Protein AF-N1VUJ0-F1 (afdb_monomer)

Nearest PDB structures (foldseek):
  3but-assembly1_A-2  TM=5.339E-01  e=5.589E-04  Archaeoglobus fulgidus DSM 4304
  1xo8-assembly1_A  TM=4.605E-01  e=2.208E-02  Arabidopsis thaliana
  1yyc-assembly1_A  TM=5.129E-01  e=4.998E-01  Arabidopsis thaliana

Structure (mmCIF, N/CA/C/O backbone):
data_AF-N1VUJ0-F1
#
_entry.id   AF-N1VUJ0-F1
#
loop_
_atom_site.group_PDB
_atom_site.id
_atom_site.type_symbol
_atom_site.label_atom_id
_atom_site.label_alt_id
_atom_site.label_comp_id
_atom_site.label_asym_id
_atom_site.label_entity_id
_atom_site.label_seq_id
_atom_site.pdbx_PDB_ins_code
_atom_site.Cartn_x
_atom_site.Cartn_y
_atom_site.Cartn_z
_atom_site.occupancy
_atom_site.B_iso_or_equiv
_atom_site.auth_seq_id
_atom_site.auth_comp_id
_atom_site.auth_asym_id
_atom_site.auth_atom_id
_atom_site.pdbx_PDB_model_num
ATOM 1 N N . MET A 1 1 ? 3.951 -5.511 7.546 1.00 39.75 1 MET A N 1
ATOM 2 C CA . MET A 1 1 ? 3.010 -4.578 6.886 1.00 39.75 1 MET A CA 1
ATOM 3 C C . MET A 1 1 ? 2.373 -3.697 7.964 1.00 39.75 1 MET A C 1
ATOM 5 O O . MET A 1 1 ? 1.718 -4.242 8.838 1.00 39.75 1 MET A O 1
ATOM 9 N N . LYS A 1 2 ? 2.631 -2.380 7.993 1.00 33.59 2 LYS A N 1
ATOM 10 C CA . LYS A 1 2 ? 1.975 -1.443 8.933 1.00 33.59 2 LYS A CA 1
ATOM 11 C C . LYS A 1 2 ? 0.869 -0.708 8.173 1.00 33.59 2 LYS A C 1
ATOM 13 O O . LYS A 1 2 ? 1.165 -0.108 7.145 1.00 33.59 2 LYS A O 1
ATOM 18 N N . GLN A 1 3 ? -0.376 -0.782 8.637 1.00 46.41 3 GLN A N 1
ATOM 19 C CA . GLN A 1 3 ? -1.539 -0.190 7.966 1.00 46.41 3 GLN A CA 1
ATOM 20 C C . GLN A 1 3 ? -2.208 0.837 8.889 1.00 46.41 3 GLN A C 1
ATOM 22 O O . GLN A 1 3 ? -2.410 0.566 10.069 1.00 46.41 3 GLN A O 1
ATOM 27 N N . TYR A 1 4 ? -2.546 2.010 8.349 1.00 37.66 4 TYR A N 1
ATOM 28 C CA . TYR A 1 4 ? -3.276 3.070 9.048 1.00 37.66 4 TYR A CA 1
ATOM 29 C C . TYR A 1 4 ? -4.522 3.433 8.230 1.00 37.66 4 TYR A C 1
ATOM 31 O O . TYR A 1 4 ? -4.398 3.876 7.088 1.00 37.66 4 TYR A O 1
ATOM 39 N N . LEU A 1 5 ? -5.714 3.267 8.807 1.00 45.00 5 LEU A N 1
ATOM 40 C CA . LEU A 1 5 ? -6.984 3.724 8.235 1.00 45.00 5 LEU A CA 1
ATOM 41 C C . LEU A 1 5 ? -7.197 5.187 8.644 1.00 45.00 5 LEU A C 1
ATOM 43 O O . LEU A 1 5 ? -7.803 5.491 9.663 1.00 45.00 5 LEU A O 1
ATOM 47 N N . ILE A 1 6 ? -6.643 6.116 7.865 1.00 46.97 6 ILE A N 1
ATOM 48 C CA . ILE A 1 6 ? -6.865 7.555 8.051 1.00 46.97 6 ILE A CA 1
ATOM 49 C C . ILE A 1 6 ? -7.643 8.041 6.824 1.00 46.97 6 ILE A C 1
ATOM 51 O O . ILE A 1 6 ? -7.097 8.092 5.724 1.00 46.97 6 ILE A O 1
ATOM 55 N N . LYS A 1 7 ? -8.920 8.410 7.008 1.00 63.16 7 LYS A N 1
ATOM 56 C CA . LYS A 1 7 ? -9.812 8.993 5.977 1.00 63.16 7 LYS A CA 1
ATOM 57 C C . LYS A 1 7 ? -10.123 8.090 4.768 1.00 63.16 7 LYS A C 1
ATOM 59 O O . LYS A 1 7 ? -9.762 8.447 3.647 1.00 63.16 7 LYS A O 1
ATOM 64 N N . ASN A 1 8 ? -10.832 6.974 4.975 1.00 80.56 8 ASN A N 1
ATOM 65 C CA . ASN A 1 8 ? -11.380 6.096 3.915 1.00 80.56 8 ASN A CA 1
ATOM 66 C C . ASN A 1 8 ? -10.367 5.757 2.811 1.00 80.56 8 ASN A C 1
ATOM 68 O O . ASN A 1 8 ? -10.700 5.657 1.632 1.00 80.56 8 ASN A O 1
ATOM 72 N N . ARG A 1 9 ? -9.099 5.653 3.202 1.00 84.94 9 ARG A N 1
ATOM 73 C CA . ARG A 1 9 ? -7.982 5.372 2.318 1.00 84.94 9 ARG A CA 1
ATOM 74 C C . ARG A 1 9 ? -7.243 4.169 2.858 1.00 84.94 9 ARG A C 1
ATOM 76 O O . ARG A 1 9 ? -6.861 4.161 4.027 1.00 84.94 9 ARG A O 1
ATOM 83 N N . ILE A 1 10 ? -7.015 3.193 1.994 1.00 84.81 10 ILE A N 1
ATOM 84 C CA . ILE A 1 10 ? -6.100 2.092 2.249 1.00 84.81 10 ILE A CA 1
ATOM 85 C C . ILE A 1 10 ? -4.808 2.393 1.504 1.00 84.81 10 ILE A C 1
ATOM 87 O O . ILE A 1 10 ? -4.808 2.744 0.326 1.00 84.81 10 ILE A O 1
ATOM 91 N N . SER A 1 11 ? -3.694 2.315 2.222 1.00 86.25 11 SER A N 1
ATOM 92 C CA . SER A 1 11 ? -2.366 2.480 1.641 1.00 86.25 11 SER A CA 1
ATOM 93 C C . SER A 1 11 ? -1.619 1.161 1.732 1.00 86.25 11 SER A C 1
ATOM 95 O O . SER A 1 11 ? -1.480 0.604 2.821 1.00 86.25 11 SER A O 1
ATOM 97 N N . PHE A 1 12 ? -1.116 0.691 0.599 1.00 86.00 12 PHE A N 1
ATOM 98 C CA . PHE A 1 12 ? -0.245 -0.469 0.514 1.00 86.00 12 PHE A CA 1
ATOM 99 C C . PHE A 1 12 ? 1.170 -0.001 0.200 1.00 86.00 12 PHE A C 1
ATOM 101 O O . PHE A 1 12 ? 1.384 0.778 -0.727 1.00 86.00 12 PHE A O 1
ATOM 108 N N . LEU A 1 13 ? 2.129 -0.474 0.990 1.00 88.38 13 LEU A N 1
ATOM 109 C CA . LEU A 1 13 ? 3.539 -0.432 0.630 1.00 88.38 13 LEU A CA 1
ATOM 110 C C . LEU A 1 13 ? 3.852 -1.767 -0.041 1.00 88.38 13 LEU A C 1
ATOM 112 O O . LEU A 1 13 ? 3.754 -2.807 0.610 1.00 88.38 13 LEU A O 1
ATOM 116 N N . LEU A 1 14 ? 4.149 -1.719 -1.333 1.00 87.38 14 LEU A N 1
ATOM 117 C CA . LEU A 1 14 ? 4.442 -2.880 -2.160 1.00 87.38 14 LEU A CA 1
ATOM 118 C C . LEU A 1 14 ? 5.932 -2.902 -2.460 1.00 87.38 14 LEU A C 1
ATOM 120 O O . LEU A 1 14 ? 6.520 -1.859 -2.750 1.00 87.38 14 LEU A O 1
ATOM 124 N N . THR A 1 15 ? 6.505 -4.095 -2.393 1.00 88.50 15 THR A N 1
ATOM 125 C CA . THR A 1 15 ? 7.902 -4.357 -2.722 1.00 88.50 15 THR A CA 1
ATOM 126 C C . THR A 1 15 ? 7.913 -5.329 -3.890 1.00 88.50 15 THR A C 1
ATOM 128 O O . THR A 1 15 ? 7.292 -6.390 -3.813 1.00 88.50 15 THR A O 1
ATOM 131 N N . LEU A 1 16 ? 8.539 -4.926 -4.992 1.00 88.12 16 LEU A N 1
ATOM 132 C CA . LEU A 1 16 ? 8.776 -5.773 -6.152 1.00 88.12 16 LEU A CA 1
ATOM 133 C C . LEU A 1 16 ? 10.242 -6.194 -6.128 1.00 88.12 16 LEU A C 1
ATOM 135 O O . LEU A 1 16 ? 11.124 -5.340 -6.231 1.00 88.12 16 LEU A O 1
ATOM 139 N N . ASP A 1 17 ? 10.451 -7.503 -6.022 1.00 89.56 17 ASP A N 1
ATOM 140 C CA . ASP A 1 17 ? 11.765 -8.134 -6.002 1.00 89.56 17 ASP A CA 1
ATOM 141 C C . ASP A 1 17 ? 11.962 -8.947 -7.280 1.00 89.56 17 ASP A C 1
ATOM 143 O O . ASP A 1 17 ? 11.208 -9.882 -7.568 1.00 89.56 17 ASP A O 1
ATOM 147 N N . ILE A 1 18 ? 12.977 -8.578 -8.057 1.00 87.44 18 ILE A N 1
ATOM 148 C CA . ILE A 1 18 ? 13.339 -9.246 -9.305 1.00 87.44 18 ILE A CA 1
ATOM 149 C C . ILE A 1 18 ? 14.628 -10.005 -9.071 1.00 87.44 18 ILE A C 1
ATOM 151 O O . ILE A 1 18 ? 15.716 -9.435 -9.089 1.00 87.44 18 ILE A O 1
ATOM 155 N N . ASN A 1 19 ? 14.471 -11.308 -8.854 1.00 87.12 19 ASN A N 1
ATOM 156 C CA . ASN A 1 19 ? 15.577 -12.210 -8.535 1.00 87.12 19 ASN A CA 1
ATOM 157 C C . ASN A 1 19 ? 16.140 -12.916 -9.774 1.00 87.12 19 ASN A C 1
ATOM 159 O O . ASN A 1 19 ? 17.188 -13.545 -9.702 1.00 87.12 19 ASN A O 1
ATOM 163 N N . ASN A 1 20 ? 15.425 -12.864 -10.899 1.00 86.56 20 ASN A N 1
ATOM 164 C CA . ASN A 1 20 ? 15.876 -13.444 -12.155 1.00 86.56 20 ASN A CA 1
ATOM 165 C C . ASN A 1 20 ? 15.895 -12.349 -13.214 1.00 86.56 20 ASN A C 1
ATOM 167 O O . ASN A 1 20 ? 14.840 -11.938 -13.702 1.00 86.56 20 ASN A O 1
ATOM 171 N N . ALA A 1 21 ? 17.096 -11.860 -13.510 1.00 87.25 21 ALA A N 1
ATOM 172 C CA . ALA A 1 21 ? 17.304 -10.844 -14.522 1.00 87.25 21 ALA A CA 1
ATOM 173 C C . ALA A 1 21 ? 16.782 -11.341 -15.878 1.00 87.25 21 ALA A C 1
ATOM 175 O O . ALA A 1 21 ? 17.148 -12.416 -16.356 1.00 87.25 21 ALA A O 1
ATOM 176 N N . ALA A 1 22 ? 15.927 -10.542 -16.504 1.00 87.38 22 ALA A N 1
ATOM 177 C CA . ALA A 1 22 ? 15.380 -10.811 -17.824 1.00 87.38 22 ALA A CA 1
ATOM 178 C C . ALA A 1 22 ? 15.524 -9.549 -18.674 1.00 87.38 22 ALA A C 1
ATOM 180 O O . ALA A 1 22 ? 15.380 -8.450 -18.145 1.00 87.38 22 ALA A O 1
ATOM 181 N N . PRO A 1 23 ? 15.780 -9.653 -19.987 1.00 90.62 23 PRO A N 1
ATOM 182 C CA . PRO A 1 23 ? 15.915 -8.488 -20.853 1.00 90.62 23 PRO A CA 1
ATOM 183 C C . PRO A 1 23 ? 14.530 -7.879 -21.132 1.00 90.62 23 PRO A C 1
ATOM 185 O O . PRO A 1 23 ? 13.997 -7.955 -22.236 1.00 90.62 23 PRO A O 1
ATOM 188 N N . LEU A 1 24 ? 13.911 -7.318 -20.098 1.00 91.44 24 LEU A N 1
ATOM 189 C CA . LEU A 1 24 ? 12.580 -6.736 -20.081 1.00 91.44 24 LEU A CA 1
ATOM 190 C C . LEU A 1 24 ? 12.680 -5.338 -19.477 1.00 91.44 24 LEU A C 1
ATOM 192 O O . LEU A 1 24 ? 13.366 -5.122 -18.481 1.00 91.44 24 LEU A O 1
ATOM 196 N N . VAL A 1 25 ? 11.964 -4.394 -20.067 1.00 91.62 25 VAL A N 1
ATOM 197 C CA . VAL A 1 25 ? 11.813 -3.040 -19.541 1.00 91.62 25 VAL A CA 1
ATOM 198 C C . VAL A 1 25 ? 10.341 -2.825 -19.242 1.00 91.62 25 VAL A C 1
ATOM 200 O O . VAL A 1 25 ? 9.501 -2.913 -20.136 1.00 91.62 25 VAL A O 1
ATOM 203 N N . CYS A 1 26 ? 10.021 -2.550 -17.985 1.00 93.00 26 CYS A N 1
ATOM 204 C CA . CYS A 1 26 ? 8.701 -2.098 -17.579 1.00 93.00 26 CYS A CA 1
ATOM 205 C C . CYS A 1 26 ? 8.587 -0.602 -17.850 1.00 93.00 26 CYS A C 1
ATOM 207 O O . CYS A 1 26 ? 9.468 0.141 -17.431 1.00 93.00 26 CYS A O 1
ATOM 209 N N . TYR A 1 27 ? 7.534 -0.165 -18.538 1.00 93.75 27 TYR A N 1
ATOM 210 C CA . TYR A 1 27 ? 7.281 1.258 -18.815 1.00 93.75 27 TYR A CA 1
ATOM 211 C C . TYR A 1 27 ? 6.089 1.821 -18.027 1.00 93.75 27 TYR A C 1
ATOM 213 O O . TYR A 1 27 ? 5.810 3.025 -18.042 1.00 93.75 27 TYR A O 1
ATOM 221 N N . GLY A 1 28 ? 5.391 0.962 -17.292 1.00 93.88 28 GLY A N 1
ATOM 222 C CA . GLY A 1 28 ? 4.345 1.367 -16.375 1.00 93.88 28 GLY A CA 1
ATOM 223 C C . GLY A 1 28 ? 3.668 0.177 -15.726 1.00 93.88 28 GLY A C 1
ATOM 224 O O . GLY A 1 28 ? 3.892 -0.979 -16.088 1.00 93.88 28 GLY A O 1
ATOM 225 N N . TYR A 1 29 ? 2.805 0.475 -14.768 1.00 94.69 29 TYR A N 1
ATOM 226 C CA . TYR A 1 29 ? 1.951 -0.525 -14.155 1.00 94.69 29 TYR A CA 1
ATOM 227 C C . TYR A 1 29 ? 0.580 0.053 -13.819 1.00 94.69 29 TYR A C 1
ATOM 229 O O . TYR A 1 29 ? 0.427 1.253 -13.571 1.00 94.69 29 TYR A O 1
ATOM 237 N N . GLU A 1 30 ? -0.406 -0.829 -13.771 1.00 96.06 30 GLU A N 1
ATOM 238 C CA . GLU A 1 30 ? -1.736 -0.568 -13.240 1.00 96.06 30 GLU A CA 1
ATOM 239 C C . GLU A 1 30 ? -1.972 -1.427 -12.010 1.00 96.06 30 GLU A C 1
ATOM 241 O O . GLU A 1 30 ? -1.611 -2.600 -11.972 1.00 96.06 30 GLU A O 1
ATOM 246 N N . ALA A 1 31 ? -2.549 -0.830 -10.975 1.00 96.19 31 ALA A N 1
ATOM 247 C CA . ALA A 1 31 ? -2.935 -1.548 -9.774 1.00 96.19 31 ALA A CA 1
ATOM 248 C C . ALA A 1 31 ? -4.432 -1.372 -9.534 1.00 96.19 31 ALA A C 1
ATOM 250 O O . ALA A 1 31 ? -4.925 -0.246 -9.528 1.00 96.19 31 ALA A O 1
ATOM 251 N N . TYR A 1 32 ? -5.119 -2.483 -9.291 1.00 96.62 32 TYR A N 1
ATOM 252 C CA . TYR A 1 32 ? -6.559 -2.573 -9.084 1.00 96.62 32 TYR A CA 1
ATOM 253 C C . TYR A 1 32 ? -6.816 -3.133 -7.692 1.00 96.62 32 TYR A C 1
ATOM 255 O O . TYR A 1 32 ? -6.301 -4.198 -7.335 1.00 96.62 32 TYR A O 1
ATOM 263 N N . LEU A 1 33 ? -7.609 -2.423 -6.899 1.00 97.00 33 LEU A N 1
ATOM 264 C CA . LEU A 1 33 ? -8.104 -2.923 -5.628 1.00 97.00 33 LEU A CA 1
ATOM 265 C C . LEU A 1 33 ? -9.504 -3.492 -5.836 1.00 97.00 33 LEU A C 1
ATOM 267 O O . LEU A 1 33 ? -10.437 -2.752 -6.138 1.00 97.00 33 LEU A O 1
ATOM 271 N N . ASN A 1 34 ? -9.654 -4.792 -5.609 1.00 96.81 34 ASN A N 1
ATOM 272 C CA . ASN A 1 34 ? -10.906 -5.507 -5.801 1.00 96.81 34 ASN A CA 1
ATOM 273 C C . ASN A 1 34 ? -11.473 -6.003 -4.466 1.00 96.81 34 ASN A C 1
ATOM 275 O O . ASN A 1 34 ? -10.731 -6.429 -3.576 1.00 96.81 34 ASN A O 1
ATOM 279 N N . TYR A 1 35 ? -12.799 -6.014 -4.362 1.00 95.31 35 TYR A N 1
ATOM 280 C CA . TYR A 1 35 ? -13.569 -6.620 -3.275 1.00 95.31 35 TYR A CA 1
ATOM 281 C C . TYR A 1 35 ? -14.679 -7.482 -3.880 1.00 95.31 35 TYR A C 1
ATOM 283 O O . TYR A 1 35 ? -15.422 -7.006 -4.732 1.00 95.31 35 TYR A O 1
ATOM 291 N N . HIS A 1 36 ? -14.753 -8.765 -3.505 1.00 91.44 36 HIS A N 1
ATOM 292 C CA . HIS A 1 36 ? -15.673 -9.749 -4.105 1.00 91.44 36 HIS A CA 1
ATOM 293 C C . HIS A 1 36 ? -15.750 -9.692 -5.644 1.00 91.44 36 HIS A C 1
ATOM 295 O O . HIS A 1 36 ? -16.832 -9.658 -6.216 1.00 91.44 36 HIS A O 1
ATOM 301 N N . GLN A 1 37 ? -14.594 -9.683 -6.318 1.00 90.62 37 GLN A N 1
ATOM 302 C CA . GLN A 1 37 ? -14.474 -9.607 -7.789 1.00 90.62 37 GLN A CA 1
ATOM 303 C C . GLN A 1 37 ? -14.900 -8.270 -8.423 1.00 90.62 37 GLN A C 1
ATOM 305 O O . GLN A 1 37 ? -14.702 -8.091 -9.621 1.00 90.62 37 GLN A O 1
ATOM 310 N N . GLN A 1 38 ? -15.414 -7.314 -7.648 1.00 94.19 38 GLN A N 1
ATOM 311 C CA . GLN A 1 38 ? -15.695 -5.965 -8.119 1.00 94.19 38 GLN A CA 1
ATOM 312 C C . GLN A 1 38 ? -14.470 -5.069 -7.929 1.00 94.19 38 GLN A C 1
ATOM 314 O O . GLN A 1 38 ? -13.906 -5.000 -6.834 1.00 94.19 38 GLN A O 1
ATOM 319 N N . GLU A 1 39 ? -14.082 -4.354 -8.983 1.00 96.06 39 GLU A N 1
ATOM 320 C CA . GLU A 1 39 ? -13.079 -3.295 -8.892 1.00 96.06 39 GLU A CA 1
ATOM 321 C C . GLU A 1 39 ? -13.630 -2.115 -8.086 1.00 96.06 39 GLU A C 1
ATOM 323 O O . GLU A 1 39 ? -14.670 -1.539 -8.414 1.00 96.06 39 GLU A O 1
ATOM 328 N N . ILE A 1 40 ? -12.933 -1.769 -7.006 1.00 95.12 40 ILE A N 1
ATOM 329 C CA . ILE A 1 40 ? -13.244 -0.604 -6.173 1.00 95.12 40 ILE A CA 1
ATOM 330 C C . ILE A 1 40 ? -12.608 0.639 -6.782 1.00 95.12 40 ILE A C 1
ATOM 332 O O . ILE A 1 40 ? -13.242 1.690 -6.877 1.00 95.12 40 ILE A O 1
ATOM 336 N N . GLU A 1 41 ? -11.330 0.522 -7.129 1.00 95.94 41 GLU A N 1
ATOM 337 C CA . GLU A 1 41 ? -10.525 1.605 -7.663 1.00 95.94 41 GLU A CA 1
ATOM 338 C C . GLU A 1 41 ? -9.278 1.037 -8.329 1.00 95.94 41 GLU A C 1
ATOM 340 O O . GLU A 1 41 ? -8.699 0.045 -7.873 1.00 95.94 41 GLU A O 1
ATOM 345 N N . SER A 1 42 ? -8.830 1.730 -9.362 1.00 95.38 42 SER A N 1
ATOM 346 C CA . SER A 1 42 ? -7.563 1.487 -10.022 1.00 95.38 42 SER A CA 1
ATOM 347 C C . SER A 1 42 ? -6.760 2.768 -10.140 1.00 95.38 42 SER A C 1
ATOM 349 O O . SER A 1 42 ? -7.287 3.884 -10.096 1.00 95.38 42 SER A O 1
ATOM 351 N N . PHE A 1 43 ? -5.451 2.616 -10.283 1.00 92.31 43 PHE A N 1
ATOM 352 C CA . PHE A 1 43 ? -4.616 3.710 -10.740 1.00 92.31 43 PHE A CA 1
ATOM 353 C C . PHE A 1 43 ? -3.518 3.199 -11.662 1.00 92.31 43 PHE A C 1
ATOM 355 O O . PHE A 1 43 ? -2.986 2.100 -11.498 1.00 92.31 43 PHE A O 1
ATOM 362 N N . HIS A 1 44 ? -3.166 4.061 -12.606 1.00 93.25 44 HIS A N 1
ATOM 363 C CA . HIS A 1 44 ? -2.091 3.859 -13.557 1.00 93.25 44 HIS A CA 1
ATOM 364 C C . HIS A 1 44 ? -0.881 4.694 -13.142 1.00 93.25 44 HIS A C 1
ATOM 366 O O . HIS A 1 44 ? -1.018 5.860 -12.754 1.00 93.25 44 HIS A O 1
ATOM 372 N N . LYS A 1 45 ? 0.319 4.123 -13.246 1.00 92.44 45 LYS A N 1
ATOM 373 C CA . LYS A 1 45 ? 1.565 4.858 -13.051 1.00 92.44 45 LYS A CA 1
ATOM 374 C C . LYS A 1 45 ? 2.564 4.514 -14.146 1.00 92.44 45 LYS A C 1
ATOM 376 O O . LYS A 1 45 ? 3.002 3.373 -14.263 1.00 92.44 45 LYS A O 1
ATOM 381 N N . LEU A 1 46 ? 2.985 5.544 -14.873 1.00 91.25 46 LEU A N 1
ATOM 382 C CA . LEU A 1 46 ? 4.138 5.465 -15.761 1.00 91.25 46 LEU A CA 1
ATOM 383 C C . LEU A 1 46 ? 5.409 5.360 -14.921 1.00 91.25 46 LEU A C 1
ATOM 385 O O . LEU A 1 46 ? 5.635 6.164 -14.009 1.00 91.25 46 LEU A O 1
ATOM 389 N N . ALA A 1 47 ? 6.223 4.355 -15.212 1.00 86.12 47 ALA A N 1
ATOM 390 C CA . ALA A 1 47 ? 7.482 4.128 -14.529 1.00 86.12 47 ALA A CA 1
ATOM 391 C C . ALA A 1 47 ? 8.393 3.276 -15.406 1.00 86.12 47 ALA A C 1
ATOM 393 O O . ALA A 1 47 ? 7.964 2.242 -15.898 1.00 86.12 47 ALA A O 1
ATOM 394 N N . ASN A 1 48 ? 9.645 3.701 -15.559 1.00 89.75 48 ASN A N 1
ATOM 395 C CA . ASN A 1 48 ? 10.632 2.954 -16.325 1.00 89.75 48 ASN A CA 1
ATOM 396 C C . ASN A 1 48 ? 11.494 2.131 -15.369 1.00 89.75 48 ASN A C 1
ATOM 398 O O . ASN A 1 48 ? 12.288 2.698 -14.615 1.00 89.75 48 ASN A O 1
ATOM 402 N N . PHE A 1 49 ? 11.334 0.812 -15.403 1.00 89.19 49 PHE A N 1
ATOM 403 C CA . PHE A 1 49 ? 12.169 -0.130 -14.666 1.00 89.19 49 PHE A CA 1
ATOM 404 C C . PHE A 1 49 ? 12.868 -1.057 -15.651 1.00 89.19 49 PHE A C 1
ATOM 406 O O . PHE A 1 49 ? 12.213 -1.695 -16.472 1.00 89.19 49 PHE A O 1
ATOM 413 N N . ASP A 1 50 ? 14.190 -1.139 -15.565 1.00 89.75 50 ASP A N 1
ATOM 414 C CA . ASP A 1 50 ? 14.965 -2.107 -16.333 1.00 89.75 50 ASP A CA 1
ATOM 415 C C . ASP A 1 50 ? 15.117 -3.379 -15.491 1.00 89.75 50 ASP A C 1
ATOM 417 O O . ASP A 1 50 ? 15.703 -3.350 -14.410 1.00 89.75 50 ASP A O 1
ATOM 421 N N . PHE A 1 51 ? 14.531 -4.482 -15.956 1.00 88.94 51 PHE A N 1
ATOM 422 C CA . PHE A 1 51 ? 14.559 -5.779 -15.277 1.00 88.94 51 PHE A CA 1
ATOM 423 C C . PHE A 1 51 ? 15.743 -6.646 -15.738 1.00 88.94 51 PHE A C 1
ATOM 425 O O . PHE A 1 51 ? 15.839 -7.812 -15.351 1.00 88.94 51 PHE A O 1
ATOM 432 N N . SER A 1 52 ? 16.658 -6.090 -16.548 1.00 86.75 52 SER A N 1
ATOM 433 C CA . SER A 1 52 ? 17.867 -6.780 -17.025 1.00 86.75 52 SER A CA 1
ATOM 434 C C . SER A 1 52 ? 18.938 -6.980 -15.954 1.00 86.75 52 SER A C 1
ATOM 436 O O . SER A 1 52 ? 19.912 -7.693 -16.188 1.00 86.75 52 SER A O 1
ATOM 438 N N . SER A 1 53 ? 18.742 -6.412 -14.767 1.00 86.38 53 SER A N 1
ATOM 439 C CA . SER A 1 53 ? 19.530 -6.673 -13.566 1.00 86.38 53 SER A CA 1
ATOM 440 C C . SER A 1 53 ? 18.616 -6.996 -12.388 1.00 86.38 53 SER A C 1
ATOM 442 O O . SER A 1 53 ? 17.431 -6.658 -12.406 1.00 86.38 53 SER A O 1
ATOM 444 N N . GLU A 1 54 ? 19.175 -7.601 -11.339 1.00 86.00 54 GLU A N 1
ATOM 445 C CA . GLU A 1 54 ? 18.477 -7.710 -10.057 1.00 86.00 54 GLU A CA 1
ATOM 446 C C . GLU A 1 54 ? 18.021 -6.326 -9.592 1.00 86.00 54 GLU A C 1
ATOM 448 O O . GLU A 1 54 ? 18.772 -5.346 -9.643 1.00 86.00 54 GLU A O 1
ATOM 453 N N . TYR A 1 55 ? 16.760 -6.239 -9.181 1.00 81.69 55 TYR A N 1
ATOM 454 C CA . TYR A 1 55 ? 16.136 -4.963 -8.875 1.00 81.69 55 TYR A CA 1
ATOM 455 C C . TYR A 1 55 ? 15.146 -5.119 -7.727 1.00 81.69 55 TYR A C 1
ATOM 457 O O . TYR A 1 55 ? 14.293 -6.007 -7.744 1.00 81.69 55 TYR A O 1
ATOM 465 N N . ASN A 1 56 ? 15.260 -4.238 -6.734 1.00 87.44 56 ASN A N 1
ATOM 466 C CA . ASN A 1 56 ? 14.314 -4.113 -5.632 1.00 87.44 56 ASN A CA 1
ATOM 467 C C . ASN A 1 56 ? 13.710 -2.717 -5.685 1.00 87.44 56 ASN A C 1
ATOM 469 O O . ASN A 1 56 ? 14.436 -1.718 -5.632 1.00 87.44 56 ASN A O 1
ATOM 473 N N . ILE A 1 57 ? 12.385 -2.641 -5.769 1.00 86.50 57 ILE A N 1
ATOM 474 C CA . ILE A 1 57 ? 11.693 -1.364 -5.694 1.00 86.50 57 ILE A CA 1
ATOM 475 C C . ILE A 1 57 ? 10.511 -1.399 -4.746 1.00 86.50 57 ILE A C 1
ATOM 477 O O . ILE A 1 57 ? 9.657 -2.282 -4.781 1.00 86.50 57 ILE A O 1
ATOM 481 N N . ASN A 1 58 ? 10.434 -0.342 -3.944 1.00 87.94 58 ASN A N 1
ATOM 482 C CA . ASN A 1 58 ? 9.306 -0.061 -3.081 1.00 87.94 58 ASN A CA 1
ATOM 483 C C . ASN A 1 58 ? 8.425 1.018 -3.707 1.00 87.94 58 ASN A C 1
ATOM 485 O O . ASN A 1 58 ? 8.899 2.102 -4.053 1.00 87.94 58 ASN A O 1
ATOM 489 N N . PHE A 1 59 ? 7.125 0.762 -3.795 1.00 87.06 59 PHE A N 1
ATOM 490 C CA . PHE A 1 59 ? 6.149 1.761 -4.209 1.00 87.06 59 PHE A CA 1
ATOM 491 C C . PHE A 1 59 ? 4.929 1.765 -3.296 1.00 87.06 59 PHE A C 1
ATOM 493 O O . PHE A 1 59 ? 4.505 0.750 -2.749 1.00 87.06 59 PHE A O 1
ATOM 500 N N . ILE A 1 60 ? 4.384 2.967 -3.099 1.00 87.75 60 ILE A N 1
ATOM 501 C CA . ILE A 1 60 ? 3.212 3.189 -2.259 1.00 87.75 60 ILE A CA 1
ATOM 502 C C . ILE A 1 60 ? 2.002 3.370 -3.164 1.00 87.75 60 ILE A C 1
ATOM 504 O O . ILE A 1 60 ? 1.932 4.325 -3.938 1.00 87.75 60 ILE A O 1
ATOM 508 N N . SER A 1 61 ? 1.036 2.481 -2.994 1.00 87.88 61 SER A N 1
ATOM 509 C CA . SER A 1 61 ? -0.258 2.493 -3.663 1.00 87.88 61 SER A CA 1
ATOM 510 C C . SER A 1 61 ? -1.310 2.994 -2.684 1.00 87.88 61 SER A C 1
A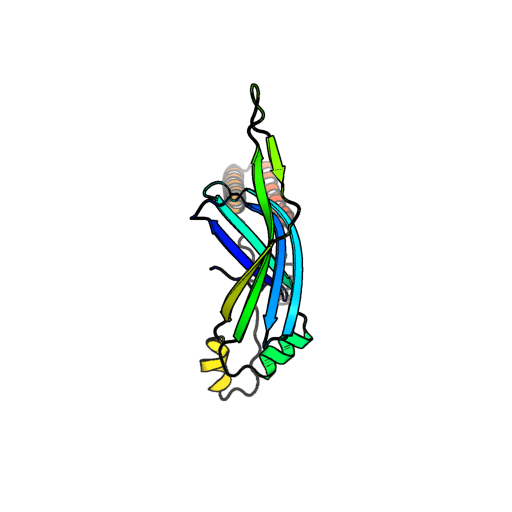TOM 512 O O . SER A 1 61 ? -1.439 2.452 -1.586 1.00 87.88 61 SER A O 1
ATOM 514 N N . LYS A 1 62 ? -2.044 4.049 -3.044 1.00 92.06 62 LYS A N 1
ATOM 515 C CA . LYS A 1 62 ? -3.086 4.633 -2.189 1.00 92.06 62 LYS A CA 1
ATOM 516 C C . LYS A 1 62 ? -4.427 4.514 -2.888 1.00 92.06 62 LYS A C 1
ATOM 518 O O . LYS A 1 62 ? -4.608 5.129 -3.930 1.00 92.06 62 LYS A O 1
ATOM 523 N N . PHE A 1 63 ? -5.345 3.797 -2.259 1.00 93.00 63 PHE A N 1
ATOM 524 C CA . PHE A 1 63 ? -6.704 3.608 -2.737 1.00 93.00 63 PHE A CA 1
ATOM 525 C C . PHE A 1 63 ? -7.678 4.315 -1.794 1.00 93.00 63 PHE A C 1
ATOM 527 O O . PHE A 1 63 ? -7.612 4.144 -0.576 1.00 93.00 63 PHE A O 1
ATOM 534 N N . LYS A 1 64 ? -8.554 5.152 -2.331 1.00 92.56 64 LYS A N 1
ATOM 535 C CA . LYS A 1 64 ? -9.725 5.725 -1.688 1.00 92.56 64 LYS A CA 1
ATOM 536 C C . LYS A 1 64 ? -10.939 4.805 -1.874 1.00 92.56 64 LYS A C 1
ATOM 538 O O . LYS A 1 64 ? -11.533 4.723 -2.943 1.00 92.56 64 LYS A O 1
ATOM 543 N N . ILE A 1 65 ? -11.411 4.232 -0.773 1.00 92.00 65 ILE A N 1
ATOM 544 C CA . ILE A 1 65 ? -12.641 3.438 -0.773 1.00 92.00 65 ILE A CA 1
ATOM 545 C C . ILE A 1 65 ? -13.846 4.369 -0.646 1.00 92.00 65 ILE A C 1
ATOM 547 O O . ILE A 1 65 ? -13.897 5.252 0.216 1.00 92.00 65 ILE A O 1
ATOM 551 N N . GLN A 1 66 ? -14.830 4.174 -1.519 1.00 90.50 66 GLN A N 1
ATOM 552 C CA . GLN A 1 66 ? -16.077 4.926 -1.483 1.00 90.50 66 GLN A CA 1
ATOM 553 C C . GLN A 1 66 ? -16.923 4.562 -0.246 1.00 90.50 66 GLN A C 1
ATOM 555 O O . GLN A 1 66 ? -16.926 3.428 0.232 1.00 90.50 66 GLN A O 1
ATOM 560 N N . ASN A 1 67 ? -17.679 5.532 0.282 1.00 85.62 67 ASN A N 1
ATOM 561 C CA . ASN A 1 67 ? -18.444 5.355 1.526 1.00 85.62 67 ASN A CA 1
ATOM 562 C C . ASN A 1 67 ? -19.564 4.310 1.416 1.00 85.62 67 ASN A C 1
ATOM 564 O O . ASN A 1 67 ? -19.906 3.684 2.411 1.00 85.62 67 ASN A O 1
ATOM 568 N N . ASN A 1 68 ? -20.167 4.155 0.238 1.00 89.62 68 ASN A N 1
ATOM 569 C CA . ASN A 1 68 ? -21.164 3.118 -0.044 1.00 89.62 68 ASN A CA 1
ATOM 570 C C . ASN A 1 68 ? -20.563 1.713 0.099 1.00 89.62 68 ASN A C 1
ATOM 572 O O . ASN A 1 68 ? -21.144 0.895 0.799 1.00 89.62 68 ASN A O 1
ATOM 576 N N . ILE A 1 69 ? -19.381 1.476 -0.474 1.00 89.69 69 ILE A N 1
ATOM 577 C CA . ILE A 1 69 ? -18.662 0.199 -0.386 1.00 89.69 69 ILE A CA 1
ATOM 578 C C . ILE A 1 69 ? -18.264 -0.078 1.065 1.00 89.69 69 ILE A C 1
ATOM 580 O O . ILE A 1 69 ? -18.489 -1.175 1.559 1.00 89.69 69 ILE A O 1
ATOM 584 N N . LEU A 1 70 ? -17.763 0.927 1.796 1.00 87.94 70 LEU A N 1
ATOM 585 C CA . LEU A 1 70 ? -17.482 0.779 3.231 1.00 87.94 70 LEU A CA 1
ATOM 586 C C . LEU A 1 70 ? -18.736 0.427 4.036 1.00 87.94 70 LEU A C 1
ATOM 588 O O . LEU A 1 70 ? -18.685 -0.452 4.886 1.00 87.94 70 LEU A O 1
ATOM 592 N N . LYS A 1 71 ? -19.868 1.088 3.770 1.00 84.06 71 LYS A N 1
ATOM 593 C CA . LYS A 1 71 ? -21.137 0.758 4.433 1.00 84.06 71 LYS A CA 1
ATOM 594 C C . LYS A 1 71 ? -21.584 -0.661 4.112 1.00 84.06 71 LYS A C 1
ATOM 596 O O . LYS A 1 71 ? -22.052 -1.349 5.010 1.00 84.06 71 LYS A O 1
ATOM 601 N N . GLU A 1 72 ? -21.441 -1.090 2.861 1.00 89.75 72 GLU A N 1
ATOM 602 C CA . GLU A 1 72 ? -21.774 -2.450 2.454 1.00 89.75 72 GLU A CA 1
ATOM 603 C C . GLU A 1 72 ? -20.907 -3.467 3.195 1.00 89.75 72 GLU A C 1
ATOM 605 O O . GLU A 1 72 ? -21.459 -4.363 3.833 1.00 89.75 72 GLU A O 1
ATOM 610 N N . ILE A 1 73 ? -19.584 -3.273 3.160 1.00 89.00 73 ILE A N 1
ATOM 611 C CA . ILE A 1 73 ? -18.599 -4.071 3.890 1.00 89.00 73 ILE A CA 1
ATOM 612 C C . ILE A 1 73 ? -19.024 -4.186 5.353 1.00 89.00 73 ILE A C 1
ATOM 614 O O . ILE A 1 73 ? -19.282 -5.289 5.812 1.00 89.00 73 ILE A O 1
ATOM 618 N N . GLU A 1 74 ? -19.179 -3.068 6.063 1.00 83.94 74 GLU A N 1
ATOM 619 C CA . GLU A 1 74 ? -19.476 -3.080 7.501 1.00 83.94 74 GLU A CA 1
ATOM 620 C C . GLU A 1 74 ? -20.859 -3.665 7.825 1.00 83.94 74 GLU A C 1
ATOM 622 O O . GLU A 1 74 ? -21.017 -4.329 8.843 1.00 83.94 74 GLU A O 1
ATOM 627 N N . SER A 1 75 ? -21.862 -3.482 6.959 1.00 84.19 75 SER A N 1
ATOM 628 C CA . SER A 1 75 ? -23.209 -4.031 7.183 1.00 84.19 75 SER A CA 1
ATOM 629 C C . SER A 1 75 ? -23.307 -5.547 6.998 1.00 84.19 75 SER A C 1
ATOM 631 O O . SER A 1 75 ? -24.179 -6.175 7.594 1.00 84.19 75 SER A O 1
ATOM 633 N N . LYS A 1 76 ? -22.435 -6.132 6.169 1.00 87.31 76 LYS A N 1
ATOM 634 C CA . LYS A 1 76 ? -22.414 -7.571 5.865 1.00 87.31 76 LYS A CA 1
ATOM 635 C C . LYS A 1 76 ? -21.275 -8.310 6.570 1.00 87.31 76 LYS A C 1
ATOM 637 O O . LYS A 1 76 ? -21.148 -9.518 6.395 1.00 87.31 76 LYS A O 1
ATOM 642 N N . ARG A 1 77 ? -20.431 -7.604 7.326 1.00 83.38 77 ARG A N 1
ATOM 643 C CA . ARG A 1 77 ? -19.200 -8.157 7.892 1.00 83.38 77 ARG A CA 1
ATOM 644 C C . ARG A 1 77 ? -19.488 -9.147 9.017 1.00 83.38 77 ARG A C 1
ATOM 646 O O . ARG A 1 77 ? -19.753 -8.750 10.149 1.00 83.38 77 ARG A O 1
ATOM 653 N N . ASP A 1 78 ? -19.333 -10.428 8.723 1.00 84.94 78 ASP A N 1
ATOM 654 C CA . ASP A 1 78 ? -19.359 -11.523 9.697 1.00 84.94 78 ASP A CA 1
ATOM 655 C C . ASP A 1 78 ? -17.967 -12.129 9.955 1.00 84.94 78 ASP A C 1
ATOM 657 O O . ASP A 1 78 ? -17.783 -12.844 10.937 1.00 84.94 78 ASP A O 1
ATOM 661 N N . LYS A 1 79 ? -16.994 -11.851 9.076 1.00 88.88 79 LYS A N 1
ATOM 662 C CA . LYS A 1 79 ? -15.639 -12.424 9.076 1.00 88.88 79 LYS A CA 1
ATOM 663 C C . LYS A 1 79 ? -14.580 -11.393 8.665 1.00 88.88 79 LYS A C 1
ATOM 665 O O . LYS A 1 79 ? -14.861 -10.206 8.454 1.00 88.88 79 LYS A O 1
ATOM 670 N N . ASP A 1 80 ? -13.340 -11.859 8.562 1.00 91.69 80 ASP A N 1
ATOM 671 C CA . ASP A 1 80 ? -12.236 -11.118 7.960 1.00 91.69 80 ASP A CA 1
ATOM 672 C C . ASP A 1 80 ? -12.586 -10.686 6.534 1.00 91.69 80 ASP A C 1
ATOM 674 O O . ASP A 1 80 ? -13.152 -11.450 5.752 1.00 91.69 80 ASP A O 1
ATOM 678 N N . ILE A 1 81 ? -12.235 -9.447 6.191 1.00 92.44 81 ILE A N 1
ATOM 679 C CA . ILE A 1 81 ? -12.485 -8.909 4.854 1.00 92.44 81 ILE A CA 1
ATOM 680 C C . ILE A 1 81 ? -11.313 -9.287 3.962 1.00 92.44 81 ILE A C 1
ATOM 682 O O . ILE A 1 81 ? -10.164 -9.011 4.304 1.00 92.44 81 ILE A O 1
ATOM 686 N N . GLU A 1 82 ? -11.595 -9.844 2.792 1.00 94.88 82 GLU A N 1
ATOM 687 C CA . GLU A 1 82 ? -10.575 -10.148 1.793 1.00 94.88 82 GLU A CA 1
ATOM 688 C C . GLU A 1 82 ? -10.618 -9.119 0.659 1.00 94.88 82 GLU A C 1
ATOM 690 O O . GLU A 1 82 ? -11.633 -8.955 -0.018 1.00 94.88 82 GLU A O 1
ATOM 695 N N . PHE A 1 83 ? -9.498 -8.433 0.439 1.00 95.31 83 PHE A N 1
ATOM 696 C CA . PHE A 1 83 ? -9.271 -7.624 -0.755 1.00 95.31 83 PHE A CA 1
ATOM 697 C C . PHE A 1 83 ? -8.294 -8.341 -1.676 1.00 95.31 83 PHE A C 1
ATOM 699 O O . PHE A 1 83 ? -7.315 -8.933 -1.218 1.00 95.31 83 PHE A O 1
ATOM 706 N N . ALA A 1 84 ? -8.522 -8.239 -2.980 1.00 96.62 84 ALA A N 1
ATOM 707 C CA . ALA A 1 84 ? -7.573 -8.685 -3.986 1.00 96.62 84 ALA A CA 1
ATOM 708 C C . ALA A 1 84 ? -6.922 -7.459 -4.624 1.00 96.62 84 ALA A C 1
ATOM 710 O O . ALA A 1 84 ? -7.591 -6.647 -5.257 1.00 96.62 84 ALA A O 1
ATOM 711 N N . LEU A 1 85 ? -5.615 -7.317 -4.447 1.00 96.25 85 LEU A N 1
ATOM 712 C CA . LEU A 1 85 ? -4.815 -6.315 -5.130 1.00 96.25 85 LEU A CA 1
ATOM 713 C C . LEU A 1 85 ? -4.214 -6.955 -6.380 1.00 96.25 85 LEU A C 1
ATOM 715 O O . LEU A 1 85 ? -3.272 -7.743 -6.285 1.00 96.25 85 LEU A O 1
ATOM 719 N N . LYS A 1 86 ? -4.760 -6.619 -7.545 1.00 96.50 86 LYS A N 1
ATOM 720 C CA . LYS A 1 86 ? -4.201 -7.025 -8.834 1.00 96.50 86 LYS A CA 1
ATOM 721 C C . LYS A 1 86 ? -3.219 -5.960 -9.305 1.00 96.50 86 LYS A C 1
ATOM 723 O O . LYS A 1 86 ? -3.523 -4.775 -9.216 1.00 96.50 86 LYS A O 1
ATOM 728 N N . VAL A 1 87 ? -2.055 -6.367 -9.792 1.00 95.62 87 VAL A N 1
ATOM 729 C CA . VAL A 1 87 ? -1.073 -5.465 -10.397 1.00 95.62 87 VAL A CA 1
ATOM 730 C C . VAL A 1 87 ? -0.688 -6.010 -11.760 1.00 95.62 87 VAL A C 1
ATOM 732 O O . VAL A 1 87 ? -0.243 -7.151 -11.868 1.00 95.62 87 VAL A O 1
ATOM 735 N N . ASP A 1 88 ? -0.855 -5.174 -12.773 1.00 95.81 88 ASP A N 1
ATOM 736 C CA . ASP A 1 88 ? -0.544 -5.457 -14.162 1.00 95.81 88 ASP A CA 1
ATOM 737 C C . ASP A 1 88 ? 0.655 -4.597 -14.575 1.00 95.81 88 ASP A C 1
ATOM 739 O O . ASP A 1 88 ? 0.603 -3.370 -14.523 1.00 95.81 88 ASP A O 1
ATOM 743 N N . PHE A 1 89 ? 1.757 -5.239 -14.950 1.00 94.31 89 PHE A N 1
ATOM 744 C CA . PHE A 1 89 ? 2.977 -4.585 -15.413 1.00 94.31 89 PHE A CA 1
ATOM 745 C C . PHE A 1 89 ? 3.039 -4.609 -16.934 1.00 94.31 89 PHE A C 1
ATOM 747 O O . PHE A 1 89 ? 2.912 -5.672 -17.548 1.00 94.31 89 PHE A O 1
ATOM 754 N N . PHE A 1 90 ? 3.290 -3.446 -17.529 1.00 94.75 90 PHE A N 1
ATOM 755 C CA . PHE A 1 90 ? 3.448 -3.301 -18.967 1.00 94.75 90 PHE A CA 1
ATOM 756 C C . PHE A 1 90 ? 4.927 -3.347 -19.334 1.00 94.75 90 PHE A C 1
ATOM 758 O O . PHE A 1 90 ? 5.703 -2.463 -18.960 1.00 94.75 90 PHE A O 1
ATOM 765 N N . LEU A 1 91 ? 5.318 -4.397 -20.049 1.00 94.00 91 LEU A N 1
ATOM 766 C CA . LEU A 1 91 ? 6.706 -4.733 -20.332 1.00 94.00 91 LEU A CA 1
ATOM 767 C C . LEU A 1 91 ? 6.998 -4.696 -21.829 1.00 94.00 91 LEU A C 1
ATOM 769 O O . LEU A 1 91 ? 6.137 -4.965 -22.664 1.00 94.00 91 LEU A O 1
ATOM 773 N N . ILE A 1 92 ? 8.248 -4.408 -22.158 1.00 93.56 92 ILE A N 1
ATOM 774 C CA . ILE A 1 92 ? 8.803 -4.443 -23.507 1.00 93.56 92 ILE A CA 1
ATOM 775 C C . ILE A 1 92 ? 10.069 -5.289 -23.463 1.00 93.56 92 ILE A C 1
ATOM 777 O O . ILE A 1 92 ? 10.906 -5.116 -22.577 1.00 93.56 92 ILE A O 1
ATOM 781 N N . GLN A 1 93 ? 10.226 -6.197 -24.423 1.00 91.75 93 GLN A N 1
ATOM 782 C CA . GLN A 1 93 ? 11.435 -7.007 -24.519 1.00 91.75 93 GLN A CA 1
ATOM 783 C C . GLN A 1 93 ? 12.595 -6.194 -25.102 1.00 91.75 93 GLN A C 1
ATOM 785 O O . GLN A 1 93 ? 12.473 -5.566 -26.157 1.00 91.75 93 GLN A O 1
ATOM 790 N N . LYS A 1 94 ? 13.732 -6.234 -24.411 1.00 90.00 94 LYS A N 1
ATOM 791 C CA . LYS A 1 94 ? 15.005 -5.648 -24.820 1.00 90.00 94 LYS A CA 1
ATOM 792 C C . LYS A 1 94 ? 15.795 -6.673 -25.629 1.00 90.00 94 LYS A C 1
ATOM 794 O O . LYS A 1 94 ? 15.924 -7.828 -25.234 1.00 90.00 94 LYS A O 1
ATOM 799 N N . GLU A 1 95 ? 16.339 -6.253 -26.759 1.00 86.56 95 GLU A N 1
ATOM 800 C CA . GLU A 1 95 ? 17.255 -7.045 -27.568 1.00 86.56 95 GLU A CA 1
ATOM 801 C C . GLU A 1 95 ? 18.544 -6.287 -27.819 1.00 86.56 95 GLU A C 1
ATOM 803 O O . GLU A 1 95 ? 18.555 -5.071 -28.003 1.00 86.56 95 GLU A O 1
ATOM 808 N N . TYR A 1 96 ? 19.641 -7.033 -27.860 1.00 80.00 96 TYR A N 1
ATOM 809 C CA . TYR A 1 96 ? 20.955 -6.487 -28.143 1.00 80.00 96 TYR A CA 1
ATOM 810 C C . TYR A 1 96 ? 21.318 -6.828 -29.578 1.00 80.00 96 TYR A C 1
ATOM 812 O O . TYR A 1 96 ? 21.471 -8.002 -29.921 1.00 80.00 96 TYR A O 1
ATOM 820 N N . VAL A 1 97 ? 21.480 -5.806 -30.416 1.00 82.44 97 VAL A N 1
ATOM 821 C CA . VAL A 1 97 ? 22.046 -5.995 -31.751 1.00 82.44 97 VAL A CA 1
ATOM 822 C C . VAL A 1 97 ? 23.491 -5.535 -31.731 1.00 82.44 97 VAL A C 1
ATOM 824 O O . VAL A 1 97 ? 23.799 -4.364 -31.505 1.00 82.44 97 VAL A O 1
ATOM 827 N N . ASN A 1 98 ? 24.387 -6.495 -31.958 1.00 74.50 98 ASN A N 1
ATOM 828 C CA . ASN A 1 98 ? 25.804 -6.226 -32.119 1.00 74.50 98 ASN A CA 1
ATOM 829 C C . ASN A 1 98 ? 26.048 -5.770 -33.561 1.00 74.50 98 ASN A C 1
ATOM 831 O O . ASN A 1 98 ? 26.030 -6.575 -34.495 1.00 74.50 98 ASN A O 1
ATOM 835 N N . ILE A 1 99 ? 26.232 -4.466 -33.744 1.00 80.81 99 ILE A N 1
ATOM 836 C CA . ILE A 1 99 ? 26.634 -3.905 -35.029 1.00 80.81 99 ILE A CA 1
ATOM 837 C C . ILE A 1 99 ? 28.154 -4.005 -35.101 1.00 80.81 99 ILE A C 1
ATOM 839 O O . ILE A 1 99 ? 28.861 -3.473 -34.243 1.00 80.81 99 ILE A O 1
ATOM 843 N N . GLN A 1 100 ? 28.652 -4.694 -36.131 1.00 70.50 100 GLN A N 1
ATOM 844 C CA . GLN A 1 100 ? 30.081 -4.900 -36.342 1.00 70.50 100 GLN A CA 1
ATOM 845 C C . GLN A 1 100 ? 30.841 -3.561 -36.223 1.00 70.50 100 GLN A C 1
ATOM 847 O O . GLN A 1 100 ? 30.668 -2.657 -37.036 1.00 70.50 100 GLN A O 1
ATOM 852 N N . ASN A 1 101 ? 31.705 -3.478 -35.204 1.00 68.25 101 ASN A N 1
ATOM 853 C CA . ASN A 1 101 ? 32.770 -2.488 -34.999 1.00 68.25 101 ASN A CA 1
ATOM 854 C C . ASN A 1 101 ? 32.513 -1.113 -34.340 1.00 68.25 101 ASN A C 1
ATOM 856 O O . ASN A 1 101 ? 33.433 -0.304 -34.443 1.00 68.25 101 ASN A O 1
ATOM 860 N N . LYS A 1 102 ? 31.431 -0.837 -33.582 1.00 61.28 102 LYS A N 1
ATOM 861 C CA . LYS A 1 102 ? 31.473 0.116 -32.420 1.00 61.28 102 LYS A CA 1
ATOM 862 C C . LYS A 1 102 ? 30.106 0.355 -31.754 1.00 61.28 102 LYS A C 1
ATOM 864 O O . LYS A 1 102 ? 29.397 1.275 -32.127 1.00 61.28 102 LYS A O 1
ATOM 869 N N . ASN A 1 103 ? 29.843 -0.358 -30.659 1.00 68.00 103 ASN A N 1
ATOM 870 C CA . ASN A 1 103 ? 28.737 -0.177 -29.699 1.00 68.00 103 ASN A CA 1
ATOM 871 C C . ASN A 1 103 ? 27.539 -1.109 -29.929 1.00 68.00 103 ASN A C 1
ATOM 873 O O . ASN A 1 103 ? 26.998 -1.215 -31.028 1.00 68.00 103 ASN A O 1
ATOM 877 N N . ASN A 1 104 ? 27.113 -1.755 -28.841 1.00 71.69 104 ASN A N 1
ATOM 878 C CA . ASN A 1 104 ? 25.844 -2.469 -28.782 1.00 71.69 104 ASN A CA 1
ATOM 879 C C . ASN A 1 104 ? 24.720 -1.430 -28.772 1.00 71.69 104 ASN A C 1
ATOM 881 O O . ASN A 1 104 ? 24.750 -0.508 -27.955 1.00 71.69 104 ASN A O 1
ATOM 885 N N . ILE A 1 105 ? 23.755 -1.570 -29.679 1.00 77.25 105 ILE A N 1
ATOM 886 C CA . ILE A 1 105 ? 22.529 -0.774 -29.645 1.00 77.25 105 ILE A CA 1
ATOM 887 C C . ILE A 1 105 ? 21.444 -1.628 -28.999 1.00 77.25 105 ILE A C 1
ATOM 889 O O . ILE A 1 105 ? 21.191 -2.758 -29.428 1.00 77.25 105 ILE A O 1
ATOM 893 N N . ASP A 1 106 ? 20.808 -1.064 -27.976 1.00 75.75 106 ASP A N 1
ATOM 894 C CA . ASP A 1 106 ? 19.626 -1.638 -27.351 1.00 75.75 106 ASP A CA 1
ATOM 895 C C . ASP A 1 106 ? 18.426 -1.399 -28.278 1.00 75.75 106 ASP A C 1
ATOM 897 O O . ASP A 1 106 ? 17.979 -0.263 -28.458 1.00 75.75 106 ASP A O 1
ATOM 901 N N . LEU A 1 107 ? 17.909 -2.463 -28.893 1.00 79.12 107 LEU A N 1
ATOM 902 C CA . LEU A 1 107 ? 16.655 -2.427 -29.636 1.00 79.12 107 LEU A CA 1
ATOM 903 C C . LEU A 1 107 ? 15.520 -2.884 -28.725 1.00 79.12 107 LEU A C 1
ATOM 905 O O . LEU A 1 107 ? 15.578 -3.938 -28.099 1.00 79.12 107 LEU A O 1
ATOM 909 N N . LEU A 1 108 ? 14.454 -2.095 -28.670 1.00 80.38 108 LEU A N 1
ATOM 910 C CA . LEU A 1 108 ? 13.223 -2.480 -27.992 1.00 80.38 108 LEU A CA 1
ATOM 911 C C . LEU A 1 108 ? 12.296 -3.153 -29.005 1.00 80.38 108 LEU A C 1
ATOM 913 O O . LEU A 1 108 ? 11.883 -2.528 -29.986 1.00 80.38 108 LEU A O 1
ATOM 917 N N . LYS A 1 109 ? 11.962 -4.427 -28.783 1.00 79.38 109 LYS A N 1
ATOM 918 C CA . LYS A 1 109 ? 10.980 -5.132 -29.611 1.00 79.38 109 LYS A CA 1
ATOM 919 C C . LYS A 1 109 ? 9.581 -4.628 -29.290 1.00 79.38 109 LYS A C 1
ATOM 921 O O . LYS A 1 109 ? 9.153 -4.649 -28.146 1.00 79.38 109 LYS A O 1
ATOM 926 N N . SER A 1 110 ? 8.837 -4.243 -30.319 1.00 70.94 110 SER A N 1
ATOM 927 C CA . SER A 1 110 ? 7.548 -3.544 -30.218 1.00 70.94 110 SER A CA 1
ATOM 928 C C . SER A 1 110 ? 6.378 -4.382 -29.688 1.00 70.94 110 SER A C 1
ATOM 930 O O . SER A 1 110 ? 5.241 -3.937 -29.794 1.00 70.94 110 SER A O 1
ATOM 932 N N . TYR A 1 111 ? 6.612 -5.592 -29.174 1.00 79.38 111 TYR A N 1
ATOM 933 C CA . TYR A 1 111 ? 5.547 -6.459 -28.676 1.00 79.38 111 TYR A CA 1
ATOM 934 C C . TYR A 1 111 ? 5.354 -6.204 -27.179 1.00 79.38 111 TYR A C 1
ATOM 936 O O . TYR A 1 111 ? 6.168 -6.686 -26.385 1.00 79.38 111 TYR A O 1
ATOM 944 N N . PRO A 1 112 ? 4.319 -5.444 -26.775 1.00 83.94 112 PRO A N 1
ATOM 945 C CA . PRO A 1 112 ? 4.041 -5.237 -25.366 1.00 83.94 112 PRO A CA 1
ATOM 946 C C . PRO A 1 112 ? 3.660 -6.575 -24.729 1.00 83.94 112 PRO A C 1
ATOM 948 O O . PRO A 1 112 ? 2.825 -7.319 -25.246 1.00 83.94 112 PRO A O 1
ATOM 951 N N . GLN A 1 113 ? 4.282 -6.875 -23.598 1.00 90.75 113 GLN A N 1
ATOM 952 C CA . GLN A 1 113 ? 3.944 -8.003 -22.745 1.00 90.75 113 GLN A CA 1
ATOM 953 C C . GLN A 1 113 ? 3.239 -7.483 -21.496 1.00 90.75 113 GLN A C 1
ATOM 955 O O . GLN A 1 113 ? 3.595 -6.436 -20.957 1.00 90.75 113 GLN A O 1
ATOM 960 N N . LEU A 1 114 ? 2.240 -8.228 -21.032 1.00 92.94 114 LEU A N 1
ATOM 961 C CA . LEU A 1 114 ? 1.527 -7.940 -19.795 1.00 92.94 114 LEU A CA 1
ATOM 962 C C . LEU A 1 114 ? 1.849 -9.037 -18.787 1.00 92.94 114 LEU A C 1
ATOM 964 O O . LEU A 1 114 ? 1.590 -10.211 -19.054 1.00 92.94 114 LEU A O 1
ATOM 968 N N . ILE A 1 115 ? 2.396 -8.662 -17.633 1.00 92.75 115 ILE A N 1
ATOM 969 C CA . ILE A 1 115 ? 2.543 -9.578 -16.499 1.00 92.75 115 ILE A CA 1
ATOM 970 C C . ILE A 1 115 ? 1.572 -9.153 -15.411 1.00 92.75 115 ILE A C 1
ATOM 972 O O . ILE A 1 115 ? 1.668 -8.049 -14.882 1.00 92.75 115 ILE A O 1
ATOM 976 N N . SER A 1 116 ? 0.662 -10.056 -15.060 1.00 94.69 116 SER A N 1
ATOM 977 C CA . SER A 1 116 ? -0.336 -9.843 -14.017 1.00 94.69 116 SER A CA 1
ATOM 978 C C . SER A 1 116 ? 0.009 -10.646 -12.772 1.00 94.69 116 SER A C 1
ATOM 980 O O . SER A 1 116 ? 0.289 -11.841 -12.845 1.00 94.69 116 SER A O 1
ATOM 982 N N . THR A 1 117 ? -0.084 -10.009 -11.612 1.00 94.31 117 THR A N 1
ATOM 983 C CA . THR A 1 117 ? -0.016 -10.674 -10.310 1.00 94.31 117 THR A CA 1
ATOM 984 C C . THR A 1 117 ? -1.204 -10.268 -9.453 1.00 94.31 117 THR A C 1
ATOM 986 O O . THR A 1 117 ? -1.757 -9.181 -9.610 1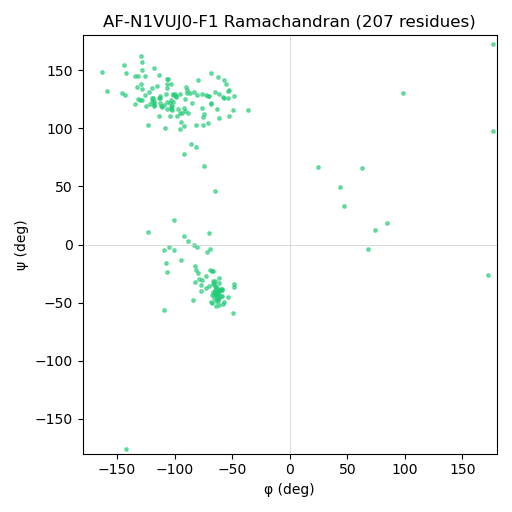.00 94.31 117 THR A O 1
ATOM 989 N N . THR A 1 118 ? -1.643 -11.155 -8.565 1.00 95.50 118 THR A N 1
ATOM 990 C CA . THR A 1 118 ? -2.748 -10.884 -7.641 1.00 95.50 118 THR A CA 1
ATOM 991 C C . THR A 1 118 ? -2.328 -11.244 -6.228 1.00 95.50 118 THR A C 1
ATOM 993 O O . THR A 1 118 ? -1.946 -12.378 -5.951 1.00 95.50 118 THR A O 1
ATOM 996 N N . LEU A 1 119 ? -2.430 -10.272 -5.329 1.00 94.25 119 LEU A N 1
ATOM 997 C CA . LEU A 1 119 ? -2.176 -10.428 -3.906 1.00 94.25 119 LEU A CA 1
ATOM 998 C C . LEU A 1 119 ? -3.507 -10.419 -3.152 1.00 94.25 119 LEU A C 1
ATOM 1000 O O . LEU A 1 119 ? -4.253 -9.444 -3.220 1.00 94.25 119 LEU A O 1
ATOM 1004 N N . ILE A 1 120 ? -3.786 -11.482 -2.402 1.00 95.31 120 ILE A N 1
ATOM 1005 C CA . ILE A 1 120 ? -4.956 -11.549 -1.519 1.00 95.31 120 ILE A CA 1
ATOM 1006 C C . ILE A 1 120 ? -4.550 -11.040 -0.137 1.00 95.31 120 ILE A C 1
ATOM 1008 O O . ILE A 1 120 ? -3.600 -11.535 0.468 1.00 95.31 120 ILE A O 1
ATOM 1012 N N . ILE A 1 121 ? -5.275 -10.044 0.362 1.00 92.62 121 ILE A N 1
ATOM 1013 C CA . ILE A 1 121 ? -4.999 -9.361 1.624 1.00 92.62 121 ILE A CA 1
ATOM 1014 C C . ILE A 1 121 ? -6.216 -9.517 2.524 1.00 92.62 121 ILE A C 1
ATOM 1016 O O . ILE A 1 121 ? -7.309 -9.073 2.175 1.00 92.62 121 ILE A O 1
ATOM 1020 N N . LYS A 1 122 ? -6.015 -10.117 3.699 1.00 92.50 122 LYS A N 1
ATOM 1021 C CA . LYS A 1 122 ? -7.068 -10.294 4.700 1.00 92.50 122 LYS A CA 1
ATOM 1022 C C . LYS A 1 122 ? -6.962 -9.221 5.777 1.00 92.50 122 LYS A C 1
ATOM 1024 O O . LYS A 1 122 ? -5.895 -9.025 6.356 1.00 92.50 122 LYS A O 1
ATOM 1029 N N . PHE A 1 123 ? -8.064 -8.531 6.036 1.00 87.38 123 PHE A N 1
ATOM 1030 C CA . PHE A 1 123 ? -8.194 -7.546 7.099 1.00 87.38 123 PHE A CA 1
ATOM 1031 C C . PHE A 1 123 ? -9.001 -8.162 8.236 1.00 87.38 123 PHE A C 1
ATOM 1033 O O . PHE A 1 123 ? -10.213 -8.372 8.069 1.00 87.38 123 PHE A O 1
ATOM 1040 N N . PRO A 1 124 ? -8.357 -8.430 9.385 1.00 86.19 124 PRO A N 1
ATOM 1041 C CA . PRO A 1 124 ? -9.023 -9.100 10.479 1.00 86.19 124 PRO A CA 1
ATOM 1042 C C . PRO A 1 124 ? -10.196 -8.271 10.987 1.00 86.19 124 PRO A C 1
ATOM 1044 O O . PRO A 1 124 ? -10.144 -7.031 10.998 1.00 86.19 124 PRO A O 1
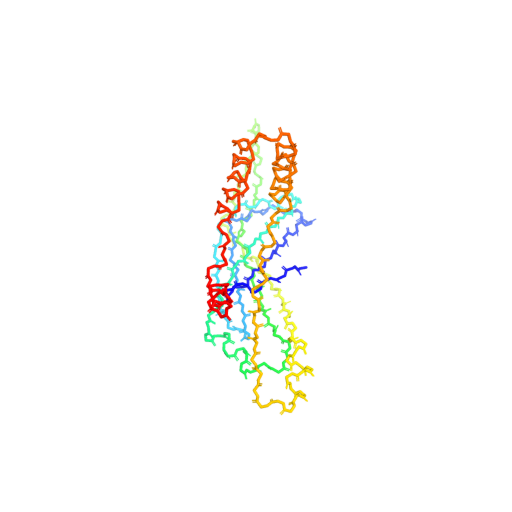ATOM 1047 N N . GLN A 1 125 ? -11.273 -8.944 11.391 1.00 83.75 125 GLN A N 1
ATOM 1048 C CA . GLN A 1 125 ? -12.335 -8.279 12.139 1.00 83.75 125 GLN A CA 1
ATOM 1049 C C . GLN A 1 125 ? -11.756 -7.648 13.412 1.00 83.75 125 GLN A C 1
ATOM 1051 O O . GLN A 1 125 ? -10.844 -8.178 14.045 1.00 83.75 125 GLN A O 1
ATOM 1056 N N . SER A 1 126 ? -12.248 -6.460 13.771 1.00 79.88 126 SER A N 1
ATOM 1057 C CA . SER A 1 126 ? -11.819 -5.824 15.015 1.00 79.88 126 SER A CA 1
ATOM 1058 C C . SER A 1 126 ? -12.204 -6.712 16.194 1.00 79.88 126 SER A C 1
ATOM 1060 O O . SER A 1 126 ? -13.376 -7.062 16.339 1.00 79.88 126 SER A O 1
ATOM 1062 N N . PHE A 1 127 ? -11.240 -6.987 17.078 1.00 74.56 127 PHE A N 1
ATOM 1063 C CA . PHE A 1 127 ? -11.463 -7.708 18.335 1.00 74.56 127 PHE A CA 1
ATOM 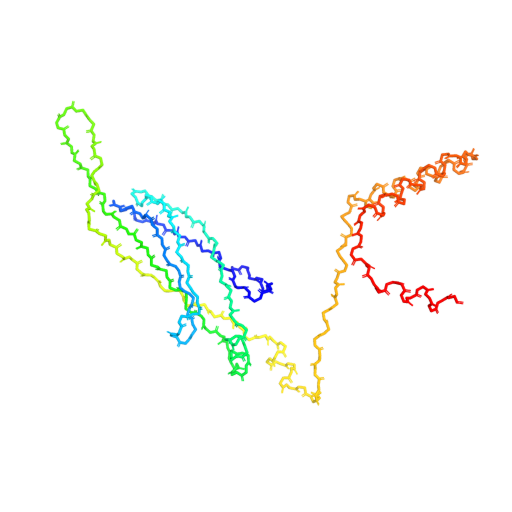1064 C C . PHE A 1 127 ? -12.654 -7.144 19.125 1.00 74.56 127 PHE A C 1
ATOM 1066 O O . PHE A 1 127 ? -13.416 -7.892 19.733 1.00 74.56 127 PHE A O 1
ATOM 1073 N N . TRP A 1 128 ? -12.843 -5.820 19.090 1.00 69.50 128 TRP A N 1
ATOM 1074 C CA . TRP A 1 128 ? -13.956 -5.152 19.762 1.00 69.50 128 TRP A CA 1
ATOM 1075 C C . TRP A 1 128 ? -15.311 -5.552 19.183 1.00 69.50 128 TRP A C 1
ATOM 1077 O O . TRP A 1 128 ? -16.250 -5.752 19.946 1.00 69.50 128 TRP A O 1
ATOM 1087 N N . ILE A 1 129 ? -15.417 -5.696 17.861 1.00 73.19 129 ILE A N 1
ATOM 1088 C CA . ILE A 1 129 ? -16.663 -6.118 17.212 1.00 73.19 129 ILE A CA 1
ATOM 1089 C C . ILE A 1 129 ? -16.960 -7.570 17.588 1.00 73.19 129 ILE A C 1
ATOM 1091 O O . ILE A 1 129 ? -18.041 -7.870 18.091 1.00 73.19 129 ILE A O 1
ATOM 1095 N N . GLU A 1 130 ? -15.967 -8.442 17.423 1.00 75.12 130 GLU A N 1
ATOM 1096 C CA . GLU A 1 130 ? -16.122 -9.881 17.621 1.00 75.12 130 GLU A CA 1
ATOM 1097 C C . GLU A 1 130 ? -16.421 -10.253 19.084 1.00 75.12 130 GLU A C 1
ATOM 1099 O O . GLU A 1 130 ? -17.331 -11.035 19.364 1.00 75.12 130 GLU A O 1
ATOM 1104 N N . ASN A 1 131 ? -15.677 -9.683 20.038 1.00 76.88 131 ASN A N 1
ATOM 1105 C CA . ASN A 1 131 ? -15.696 -10.143 21.427 1.00 76.88 131 ASN A CA 1
ATOM 1106 C C . ASN A 1 131 ? -16.433 -9.233 22.399 1.00 76.88 131 ASN A C 1
ATOM 1108 O O . ASN A 1 131 ? -16.854 -9.713 23.448 1.00 76.88 131 ASN A O 1
ATOM 1112 N N . ILE A 1 132 ? -16.577 -7.946 22.092 1.00 77.19 132 ILE A N 1
ATOM 1113 C CA . ILE A 1 132 ? -17.126 -6.981 23.048 1.00 77.19 132 ILE A CA 1
ATOM 1114 C C . ILE A 1 132 ? -18.514 -6.554 22.603 1.00 77.19 132 ILE A C 1
ATOM 1116 O O . ILE A 1 132 ? -19.462 -6.753 23.349 1.00 77.19 132 ILE A O 1
ATOM 1120 N N . ILE A 1 133 ? -18.660 -6.041 21.383 1.00 74.50 133 ILE A N 1
ATOM 1121 C CA . ILE A 1 133 ? -19.935 -5.536 20.867 1.00 74.50 133 ILE A CA 1
ATOM 1122 C C . ILE A 1 133 ? -20.953 -6.673 20.760 1.00 74.50 133 ILE A C 1
ATOM 1124 O O . ILE A 1 133 ? -22.022 -6.578 21.355 1.00 74.50 133 ILE A O 1
ATOM 1128 N N . ASN A 1 134 ? -20.600 -7.775 20.094 1.00 73.81 134 ASN A N 1
ATOM 1129 C CA . ASN A 1 134 ? -21.536 -8.880 19.862 1.00 73.81 134 ASN A CA 1
ATOM 1130 C C . ASN A 1 134 ? -21.945 -9.634 21.140 1.00 73.81 134 ASN A C 1
ATOM 1132 O O . ASN A 1 134 ? -22.995 -10.270 21.162 1.00 73.81 134 ASN A O 1
ATOM 1136 N N . LYS A 1 135 ? -21.131 -9.578 22.203 1.00 79.75 135 LYS A N 1
ATOM 1137 C CA . LYS A 1 135 ? -21.404 -10.244 23.493 1.00 79.75 135 LYS A CA 1
ATOM 1138 C C . LYS A 1 135 ? -21.943 -9.288 24.560 1.00 79.75 135 LYS A C 1
ATOM 1140 O O . LYS A 1 135 ? -22.270 -9.721 25.663 1.00 79.75 135 LYS A O 1
ATOM 1145 N N . SER A 1 136 ? -22.008 -7.992 24.267 1.00 77.31 136 SER A N 1
ATOM 1146 C CA . SER A 1 136 ? -22.469 -6.987 25.214 1.00 77.31 136 SER A CA 1
ATOM 1147 C C . SER A 1 136 ? -23.994 -6.953 25.280 1.00 77.31 136 SER A C 1
ATOM 1149 O O . SER A 1 136 ? -24.681 -7.023 24.268 1.00 77.31 136 SER A O 1
ATOM 1151 N N . THR A 1 137 ? -24.534 -6.770 26.484 1.00 81.25 137 THR A N 1
ATOM 1152 C CA . THR A 1 137 ? -25.956 -6.459 26.702 1.00 81.25 137 THR A CA 1
ATOM 1153 C C . THR A 1 137 ? -26.279 -4.974 26.475 1.00 81.25 137 THR A C 1
ATOM 1155 O O . THR A 1 137 ? -27.435 -4.552 26.590 1.00 81.25 137 THR A O 1
ATOM 1158 N N . LEU A 1 138 ? -25.269 -4.153 26.161 1.00 73.88 138 LEU A N 1
ATOM 1159 C CA . LEU A 1 138 ? -25.426 -2.720 25.937 1.00 73.88 138 LEU A CA 1
ATOM 1160 C C . LEU A 1 138 ? -26.211 -2.469 24.647 1.00 73.88 138 LEU A C 1
ATOM 1162 O O . LEU A 1 138 ? -25.787 -2.828 23.555 1.00 73.88 138 LEU A O 1
ATOM 1166 N N . HIS A 1 139 ? -27.340 -1.772 24.773 1.00 64.88 139 HIS A N 1
ATOM 1167 C CA . HIS A 1 139 ? -28.204 -1.430 23.638 1.00 64.88 139 HIS A CA 1
ATOM 1168 C C . HIS A 1 139 ? -27.583 -0.402 22.681 1.00 64.88 139 HIS A C 1
ATOM 1170 O O . HIS A 1 139 ? -28.012 -0.283 21.534 1.00 64.88 139 HIS A O 1
ATOM 1176 N N . LYS A 1 140 ? -26.612 0.387 23.156 1.00 67.94 140 LYS A N 1
ATOM 1177 C CA . LYS A 1 140 ? -25.912 1.404 22.368 1.00 67.94 140 LYS A CA 1
ATOM 1178 C C . LYS A 1 140 ? -24.453 1.453 22.784 1.00 67.94 140 LYS A C 1
ATOM 1180 O O . LYS A 1 140 ? -24.146 1.607 23.963 1.00 67.94 140 LYS A O 1
ATOM 1185 N N . ILE A 1 141 ? -23.570 1.371 21.798 1.00 65.19 141 ILE A N 1
ATOM 1186 C CA . ILE A 1 141 ? -22.132 1.548 21.966 1.00 65.19 141 ILE A CA 1
ATOM 1187 C C . ILE A 1 141 ? -21.744 2.737 21.094 1.00 65.19 141 ILE A C 1
ATOM 1189 O O . ILE A 1 141 ? -22.043 2.762 19.901 1.00 65.19 141 ILE A O 1
ATOM 1193 N N . ALA A 1 142 ? -21.129 3.745 21.705 1.00 66.81 142 ALA A N 1
ATOM 1194 C CA . ALA A 1 142 ? -20.591 4.901 21.006 1.00 66.81 142 ALA A CA 1
ATOM 1195 C C . ALA A 1 142 ? -19.068 4.864 21.122 1.00 66.81 142 ALA A C 1
ATOM 1197 O O . ALA A 1 142 ? -18.531 4.773 22.227 1.00 66.81 142 ALA A O 1
ATOM 1198 N N . LEU A 1 143 ? -18.375 4.924 19.985 1.00 61.38 143 LEU A N 1
ATOM 1199 C CA . LEU A 1 143 ? -16.929 5.098 19.971 1.00 61.38 143 LEU A CA 1
ATOM 1200 C C . LEU A 1 143 ? -16.625 6.557 20.322 1.00 61.38 143 LEU A C 1
ATOM 1202 O O . LEU A 1 143 ? -16.955 7.464 19.558 1.00 61.38 143 LEU A O 1
ATOM 1206 N N . LEU A 1 144 ? -16.018 6.779 21.485 1.00 65.94 144 LEU A N 1
ATOM 1207 C CA . LEU A 1 144 ? -15.525 8.091 21.881 1.00 65.94 144 LEU A CA 1
ATOM 1208 C C . LEU A 1 144 ? -14.038 8.175 21.520 1.00 65.94 144 LEU A C 1
ATOM 1210 O O . LEU A 1 144 ? -13.186 7.659 22.240 1.00 65.94 144 LEU A O 1
ATOM 1214 N N . GLU A 1 145 ? -13.719 8.805 20.392 1.00 52.97 145 GLU A N 1
ATOM 1215 C CA . GLU A 1 145 ? -12.331 9.133 20.064 1.00 52.97 145 GLU A CA 1
ATOM 1216 C C . GLU A 1 145 ? -11.899 10.324 20.921 1.00 52.97 145 GLU A C 1
ATOM 1218 O O . GLU A 1 145 ? -12.277 11.468 20.666 1.00 52.97 145 GLU A O 1
ATOM 1223 N N . LEU A 1 146 ? -11.128 10.060 21.976 1.00 69.12 146 LEU A N 1
ATOM 1224 C CA . LEU A 1 146 ? -10.489 11.125 22.737 1.00 69.12 146 LEU A CA 1
ATOM 1225 C C . LEU A 1 146 ? -9.294 11.632 21.926 1.00 69.12 146 LEU A C 1
ATOM 1227 O O . LEU A 1 146 ? -8.363 10.852 21.697 1.00 69.12 146 LEU A O 1
ATOM 1231 N N . PRO A 1 147 ? -9.276 12.906 21.490 1.00 49.94 147 PRO A N 1
ATOM 1232 C CA . PRO A 1 147 ? -8.080 13.468 20.894 1.00 49.94 147 PRO A CA 1
ATOM 1233 C C . PRO A 1 147 ? -6.990 13.433 21.960 1.00 49.94 147 PRO A C 1
ATOM 1235 O O . PRO A 1 147 ? -7.042 14.168 22.948 1.00 49.94 147 PRO A O 1
ATOM 1238 N N . LEU A 1 148 ? -6.008 12.553 21.779 1.00 57.50 148 LEU A N 1
ATOM 1239 C CA . LEU A 1 148 ? -4.774 12.653 22.535 1.00 57.50 148 LEU A CA 1
ATOM 1240 C C . LEU A 1 148 ? -4.163 13.986 22.122 1.00 57.50 148 LEU A C 1
ATOM 1242 O O . LEU A 1 148 ? -3.905 14.210 20.939 1.00 57.50 148 LEU A O 1
ATOM 1246 N N . ALA A 1 149 ? -4.025 14.905 23.077 1.00 61.78 149 ALA A N 1
ATOM 1247 C CA . ALA A 1 149 ? -3.304 16.136 22.820 1.00 61.78 149 ALA A CA 1
ATOM 1248 C C . ALA A 1 149 ? -1.926 15.741 22.283 1.00 61.78 149 ALA A C 1
ATOM 1250 O O . ALA A 1 149 ? -1.241 14.930 22.910 1.00 61.78 149 ALA A O 1
ATOM 1251 N N . ASP A 1 150 ? -1.548 16.274 21.118 1.00 58.88 150 ASP A N 1
ATOM 1252 C CA . ASP A 1 150 ? -0.175 16.164 20.642 1.00 58.88 150 ASP A CA 1
ATOM 1253 C C . ASP A 1 150 ? 0.706 16.669 21.785 1.00 58.88 150 ASP A C 1
ATOM 1255 O O . ASP A 1 150 ? 0.646 17.850 22.144 1.00 58.88 150 ASP A O 1
ATOM 1259 N N . TYR A 1 151 ? 1.451 15.762 22.422 1.00 60.25 151 TYR A N 1
ATOM 1260 C CA . TYR A 1 151 ? 2.355 16.160 23.487 1.00 60.25 151 TYR A CA 1
ATOM 1261 C C . TYR A 1 151 ? 3.297 17.204 22.882 1.00 60.25 151 TYR A C 1
ATOM 1263 O O . TYR A 1 151 ? 3.888 16.936 21.827 1.00 60.25 151 TYR A O 1
ATOM 1271 N N . PRO A 1 152 ? 3.417 18.404 23.481 1.00 62.41 152 PRO A N 1
ATOM 1272 C CA . PRO A 1 152 ? 4.374 19.382 22.995 1.00 62.41 152 PRO A CA 1
ATOM 1273 C C . PRO A 1 152 ? 5.733 18.692 22.916 1.00 62.41 152 PRO A C 1
ATOM 1275 O O . PRO A 1 152 ? 6.110 17.947 23.826 1.00 62.41 152 PRO A O 1
ATOM 1278 N N . LYS A 1 153 ? 6.427 18.872 21.785 1.00 68.12 153 LYS A N 1
ATOM 1279 C CA . LYS A 1 153 ? 7.750 18.276 21.574 1.00 68.12 153 LYS A CA 1
ATOM 1280 C C . LYS A 1 153 ? 8.595 18.567 22.814 1.00 68.12 153 LYS A C 1
ATOM 1282 O O . LYS A 1 153 ? 8.682 19.719 23.225 1.00 68.12 153 LYS A O 1
ATOM 1287 N N . LEU A 1 154 ? 9.194 17.538 23.414 1.00 68.25 154 LEU A N 1
ATOM 1288 C CA . LEU A 1 154 ? 9.983 17.664 24.650 1.00 68.25 154 LEU A CA 1
ATOM 1289 C C . LEU A 1 154 ? 11.000 18.819 24.581 1.00 68.25 154 LEU A C 1
ATOM 1291 O O . LEU A 1 154 ? 11.208 19.530 25.564 1.00 68.25 154 LEU A O 1
ATOM 1295 N N . ASP A 1 155 ? 11.547 19.063 23.391 1.00 71.94 155 ASP A N 1
ATOM 1296 C CA . ASP A 1 155 ? 12.485 20.147 23.106 1.00 71.94 155 ASP A CA 1
ATOM 1297 C C . ASP A 1 155 ? 11.909 21.538 23.413 1.00 71.94 155 ASP A C 1
ATOM 1299 O O . ASP A 1 155 ? 12.609 22.387 23.963 1.00 71.94 155 ASP A O 1
ATOM 1303 N N . THR A 1 156 ? 10.629 21.790 23.133 1.00 69.25 156 THR A N 1
ATOM 1304 C CA . THR A 1 156 ? 10.023 23.108 23.367 1.00 69.25 156 THR A CA 1
ATOM 1305 C C . THR A 1 156 ? 9.713 23.345 24.842 1.00 69.25 156 THR A C 1
ATOM 1307 O O . THR A 1 156 ? 9.907 24.454 25.343 1.00 69.25 156 THR A O 1
ATOM 1310 N N . LEU A 1 157 ? 9.319 22.293 25.567 1.00 77.88 157 LEU A N 1
ATOM 1311 C CA . LEU A 1 157 ? 9.167 22.340 27.022 1.00 77.88 157 LEU A CA 1
ATOM 1312 C C . LEU A 1 157 ? 10.505 22.596 27.720 1.00 77.88 157 LEU A C 1
ATOM 1314 O O . LEU A 1 157 ? 10.546 23.326 28.710 1.00 77.88 157 LEU A O 1
ATOM 1318 N N . SER A 1 158 ? 11.602 22.041 27.199 1.00 83.25 158 SER A N 1
ATOM 1319 C CA . SER A 1 158 ? 12.934 22.236 27.779 1.00 83.25 158 SER A CA 1
ATOM 1320 C C . SER A 1 158 ? 13.350 23.714 27.804 1.00 83.25 158 SER A C 1
ATOM 1322 O O . SER A 1 158 ? 13.895 24.187 28.804 1.00 83.25 158 SER A O 1
ATOM 1324 N N . ILE A 1 159 ? 13.001 24.466 26.753 1.00 85.81 159 ILE A N 1
ATOM 1325 C CA . ILE A 1 159 ? 13.254 25.907 26.651 1.00 85.81 159 ILE A CA 1
ATOM 1326 C C . ILE A 1 159 ? 12.396 26.659 27.670 1.00 85.81 159 ILE A C 1
ATOM 1328 O O . ILE A 1 159 ? 12.932 27.426 28.462 1.00 85.81 159 ILE A O 1
ATOM 1332 N N . SER A 1 160 ? 11.090 26.385 27.736 1.00 87.44 160 SER A N 1
ATOM 1333 C CA . SER A 1 160 ? 10.197 27.031 28.709 1.00 87.44 160 SER A CA 1
ATOM 1334 C C . SER A 1 160 ? 10.621 26.771 30.160 1.00 87.44 160 SER A C 1
ATOM 1336 O O . SER A 1 160 ? 10.590 27.678 30.988 1.00 87.44 160 SER A O 1
ATOM 1338 N N . ILE A 1 161 ? 11.077 25.555 30.476 1.00 90.06 161 ILE A N 1
ATOM 1339 C CA . ILE A 1 161 ? 11.600 25.213 31.807 1.00 90.06 161 ILE A CA 1
ATOM 1340 C C . ILE A 1 161 ? 12.883 25.995 32.106 1.00 90.06 161 ILE A C 1
ATOM 1342 O O . ILE A 1 161 ? 13.063 26.467 33.230 1.00 90.06 161 ILE A O 1
ATOM 1346 N N . LYS A 1 162 ? 13.781 26.139 31.125 1.00 93.81 162 LYS A N 1
ATOM 1347 C CA . LYS A 1 162 ? 15.007 26.930 31.276 1.00 93.81 162 LYS A CA 1
ATOM 1348 C C . LYS A 1 162 ? 14.685 28.400 31.552 1.00 93.81 162 LYS A C 1
ATOM 1350 O O . LYS A 1 162 ? 15.193 28.944 32.526 1.00 93.81 162 LYS A O 1
ATOM 1355 N N . GLU A 1 163 ? 13.800 29.004 30.767 1.00 93.31 163 GLU A N 1
ATOM 1356 C CA . GLU A 1 163 ? 13.391 30.404 30.931 1.00 93.31 163 GLU A CA 1
ATOM 1357 C C . GLU A 1 163 ? 12.718 30.653 32.294 1.00 93.31 163 GLU A C 1
ATOM 1359 O O . GLU A 1 163 ? 13.037 31.629 32.968 1.00 93.31 163 GLU A O 1
ATOM 1364 N N . LEU A 1 164 ? 11.875 29.730 32.781 1.00 93.69 164 LEU A N 1
ATOM 1365 C CA . LEU A 1 164 ? 11.291 29.820 34.129 1.00 93.69 164 LEU A CA 1
ATOM 1366 C C . LEU A 1 164 ? 12.342 29.717 35.245 1.00 93.69 164 LEU A C 1
ATOM 1368 O O . LEU A 1 164 ? 12.218 30.370 36.284 1.00 93.69 164 LEU A O 1
ATOM 1372 N N . ARG A 1 165 ? 13.388 28.902 35.054 1.00 95.00 165 ARG A N 1
ATOM 1373 C CA . ARG A 1 165 ? 14.505 28.817 36.008 1.00 95.00 165 ARG A CA 1
ATOM 1374 C C . ARG A 1 165 ? 15.297 30.120 36.054 1.00 95.00 165 ARG A C 1
ATOM 1376 O O . ARG A 1 165 ? 15.650 30.550 37.149 1.00 95.00 165 ARG A O 1
ATOM 1383 N N . GLU A 1 166 ? 15.547 30.751 34.909 1.00 96.44 166 GLU A N 1
ATOM 1384 C CA . GLU A 1 166 ? 16.217 32.056 34.853 1.00 96.44 166 GLU A CA 1
ATOM 1385 C C . GLU A 1 166 ? 15.345 33.164 35.457 1.00 96.44 166 GLU A C 1
ATOM 1387 O O . GLU A 1 166 ? 15.825 33.915 36.305 1.00 96.44 166 GLU A O 1
ATOM 1392 N N . ALA A 1 167 ? 14.042 33.193 35.155 1.00 95.38 167 ALA A N 1
ATOM 1393 C CA . ALA A 1 167 ? 13.094 34.116 35.784 1.00 95.38 167 ALA A CA 1
ATOM 1394 C C . ALA A 1 167 ? 13.149 34.024 37.318 1.00 95.38 167 ALA A C 1
ATOM 1396 O O . ALA A 1 167 ? 13.250 35.036 38.008 1.00 95.38 167 ALA A O 1
ATOM 1397 N N . ARG A 1 168 ? 13.171 32.805 37.87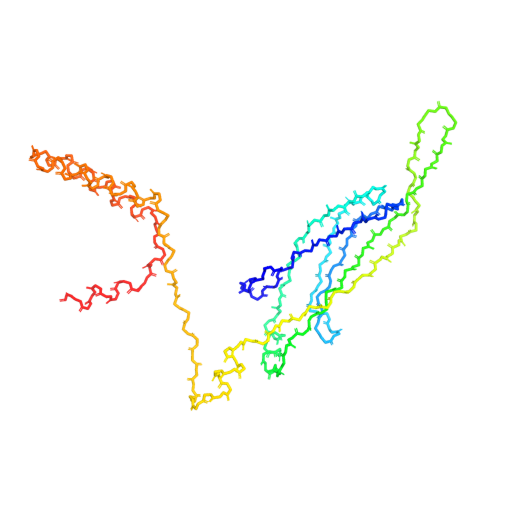3 1.00 92.88 168 ARG A N 1
ATOM 1398 C CA . ARG A 1 168 ? 13.291 32.604 39.323 1.00 92.88 168 ARG A CA 1
ATOM 1399 C C . ARG A 1 168 ? 14.599 33.162 39.892 1.00 92.88 168 ARG A C 1
ATOM 1401 O O . ARG A 1 168 ? 14.576 33.718 40.988 1.00 92.88 168 ARG A O 1
ATOM 1408 N N . LYS A 1 169 ? 15.725 33.028 39.184 1.00 96.69 169 LYS A N 1
ATOM 1409 C CA . LYS A 1 169 ? 17.012 33.594 39.630 1.00 96.69 169 LYS A CA 1
ATOM 1410 C C . LYS A 1 169 ? 16.951 35.119 39.704 1.00 96.69 169 LYS A C 1
ATOM 1412 O O . LYS A 1 169 ? 17.356 35.687 40.712 1.00 96.69 169 LYS A O 1
ATOM 1417 N N . TYR A 1 170 ? 16.410 35.775 38.678 1.00 96.06 170 TYR A N 1
ATOM 1418 C CA . TYR A 1 170 ? 16.281 37.236 38.665 1.00 96.06 170 TYR A CA 1
ATOM 1419 C C . TYR A 1 170 ? 15.295 37.754 39.711 1.00 96.06 170 TYR A C 1
ATOM 1421 O O . TYR A 1 170 ? 15.558 38.781 40.329 1.00 96.06 170 TYR A O 1
ATOM 1429 N N . PHE A 1 171 ? 14.231 36.999 39.988 1.00 94.69 171 PHE A N 1
ATOM 1430 C CA . PHE A 1 171 ? 13.282 37.327 41.048 1.00 94.69 171 PHE A CA 1
ATOM 1431 C C . PHE A 1 171 ? 13.951 37.354 42.426 1.00 94.69 171 PHE A C 1
ATOM 1433 O O . PHE A 1 171 ? 13.772 38.306 43.178 1.00 94.69 171 PHE A O 1
ATOM 1440 N N . ILE A 1 172 ? 14.771 36.343 42.736 1.00 95.81 172 ILE A N 1
ATOM 1441 C CA . ILE A 1 172 ? 15.525 36.281 44.001 1.00 95.81 172 ILE A CA 1
ATOM 1442 C C . ILE A 1 172 ? 16.493 37.467 44.127 1.00 95.81 172 ILE A C 1
ATOM 1444 O O . ILE A 1 172 ? 16.696 37.979 45.223 1.00 95.81 172 ILE A O 1
ATOM 1448 N N . ASN A 1 173 ? 17.042 37.934 43.006 1.00 96.44 173 ASN A N 1
ATOM 1449 C CA . ASN A 1 173 ? 17.953 39.076 42.960 1.00 96.44 173 ASN A CA 1
ATOM 1450 C C . ASN A 1 173 ? 17.234 40.441 42.928 1.00 96.44 173 ASN A C 1
ATOM 1452 O O . ASN A 1 173 ? 17.905 41.468 42.875 1.00 96.44 173 ASN A O 1
ATOM 1456 N N . GLY A 1 174 ? 15.895 40.469 42.937 1.00 96.06 174 GLY A N 1
ATOM 1457 C CA . GLY A 1 174 ? 15.093 41.696 42.883 1.00 96.06 174 GLY A CA 1
ATOM 1458 C C . GLY A 1 174 ? 15.051 42.390 41.514 1.00 96.06 174 GLY A C 1
ATOM 1459 O O . GLY A 1 174 ? 14.593 43.526 41.426 1.00 96.06 174 GLY A O 1
ATOM 1460 N N . ASP A 1 175 ? 15.510 41.734 40.444 1.00 95.88 175 ASP A N 1
ATOM 1461 C CA . ASP A 1 175 ? 15.546 42.287 39.082 1.00 95.88 175 ASP A CA 1
ATOM 1462 C C . ASP A 1 175 ? 14.258 41.928 38.321 1.00 95.88 175 ASP A C 1
ATOM 1464 O O . ASP A 1 175 ? 14.206 40.979 37.532 1.00 95.88 175 ASP A O 1
ATOM 1468 N N . TYR A 1 176 ? 13.181 42.659 38.613 1.00 93.69 176 TYR A N 1
ATOM 1469 C CA . TYR A 1 176 ? 11.835 42.360 38.112 1.00 93.69 176 TYR A CA 1
ATOM 1470 C C . TYR A 1 176 ? 11.683 42.519 36.595 1.00 93.69 176 TYR A C 1
ATOM 1472 O O . TYR A 1 176 ? 10.924 41.765 35.983 1.00 93.69 176 TYR A O 1
ATOM 1480 N N . ASP A 1 177 ? 12.423 43.432 35.966 1.00 95.75 177 ASP A N 1
ATOM 1481 C CA . ASP A 1 177 ? 12.343 43.650 34.517 1.00 95.75 177 ASP A CA 1
ATOM 1482 C C . ASP A 1 177 ? 12.783 42.398 33.749 1.00 95.75 177 ASP A C 1
ATOM 1484 O O . ASP A 1 177 ? 12.134 41.967 32.787 1.00 95.75 177 ASP A O 1
ATOM 1488 N N . LYS A 1 178 ? 13.843 41.734 34.226 1.00 94.38 178 LYS A N 1
ATOM 1489 C CA . LYS A 1 178 ? 14.293 40.463 33.648 1.00 94.38 178 LYS A CA 1
ATOM 1490 C C . LYS A 1 178 ? 13.332 39.319 33.935 1.00 94.38 178 LYS A C 1
ATOM 1492 O O . LYS A 1 178 ? 13.126 38.483 33.056 1.00 94.38 178 LYS A O 1
ATOM 1497 N N . VAL A 1 179 ? 12.698 39.292 35.109 1.00 95.50 179 VAL A N 1
ATOM 1498 C CA . VAL A 1 179 ? 11.648 38.304 35.420 1.00 95.50 179 VAL A CA 1
ATOM 1499 C C . VAL A 1 179 ? 10.524 38.384 34.391 1.00 95.50 179 VAL A C 1
ATOM 1501 O O . VAL A 1 179 ? 10.146 37.366 33.810 1.00 95.50 179 VAL A O 1
ATOM 1504 N N . VAL A 1 180 ? 10.017 39.590 34.126 1.00 93.44 180 VAL A N 1
ATOM 1505 C CA . VAL A 1 180 ? 8.933 39.811 33.161 1.00 93.44 180 VAL A CA 1
ATOM 1506 C C . VAL A 1 180 ? 9.365 39.409 31.751 1.00 93.44 180 VAL A C 1
ATOM 1508 O O . VAL A 1 180 ? 8.601 38.738 31.057 1.00 93.44 180 VAL A O 1
ATOM 1511 N N . SER A 1 181 ? 10.593 39.749 31.347 1.00 96.19 181 SER A N 1
ATOM 1512 C CA . SER A 1 181 ? 11.154 39.359 30.048 1.00 96.19 181 SER A CA 1
ATOM 1513 C C . SER A 1 181 ? 11.174 37.835 29.854 1.00 96.19 181 SER A C 1
ATOM 1515 O O . SER A 1 181 ? 10.609 37.325 28.886 1.00 96.19 181 SER A O 1
ATOM 1517 N N . HIS A 1 182 ? 11.718 37.083 30.816 1.00 94.62 182 HIS A N 1
ATOM 1518 C CA . HIS A 1 182 ? 11.759 35.619 30.749 1.00 94.62 182 HIS A CA 1
ATOM 1519 C C . HIS A 1 182 ? 10.358 34.985 30.784 1.00 94.62 182 HIS A C 1
ATOM 1521 O O . HIS A 1 182 ? 10.074 34.056 30.026 1.00 94.62 182 HIS A O 1
ATOM 1527 N N . CYS A 1 183 ? 9.438 35.512 31.598 1.00 91.75 183 CYS A N 1
ATOM 1528 C CA . CYS A 1 183 ? 8.044 35.059 31.614 1.00 91.75 183 CYS A CA 1
ATOM 1529 C C . CYS A 1 183 ? 7.330 35.315 30.275 1.00 91.75 183 CYS A C 1
ATOM 1531 O O . CYS A 1 183 ? 6.553 34.473 29.819 1.00 91.75 183 CYS A O 1
ATOM 1533 N N . ARG A 1 184 ? 7.615 36.438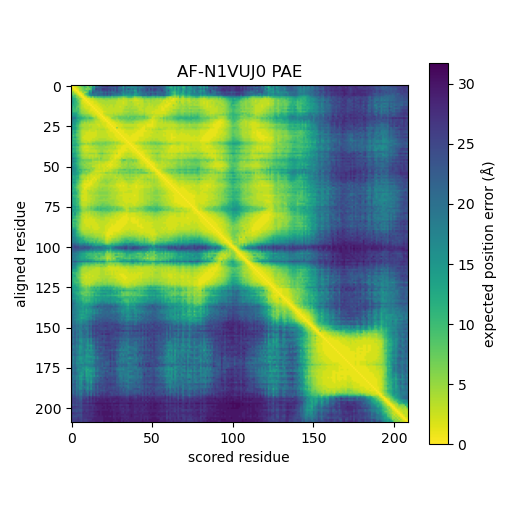 29.606 1.00 91.88 184 ARG A N 1
ATOM 1534 C CA . ARG A 1 184 ? 7.080 36.745 28.274 1.00 91.88 184 ARG A CA 1
ATOM 1535 C C . ARG A 1 184 ? 7.599 35.770 27.218 1.00 91.88 184 ARG A C 1
ATOM 1537 O O . ARG A 1 184 ? 6.793 35.259 26.447 1.00 91.88 184 ARG A O 1
ATOM 1544 N N . SER A 1 185 ? 8.887 35.433 27.239 1.00 90.50 185 SER A N 1
ATOM 1545 C CA . SER A 1 185 ? 9.475 34.420 26.348 1.00 90.50 185 SER A CA 1
ATOM 1546 C C . SER A 1 185 ? 8.810 33.046 26.501 1.00 90.50 185 SER A C 1
ATOM 1548 O O . SER A 1 185 ? 8.562 32.349 25.514 1.00 90.50 185 SER A O 1
ATOM 1550 N N . VAL A 1 186 ? 8.452 32.659 27.733 1.00 90.06 186 VAL A N 1
ATOM 1551 C CA . VAL A 1 186 ? 7.694 31.423 28.001 1.00 90.06 186 VAL A CA 1
ATOM 1552 C C . VAL A 1 186 ? 6.304 31.493 27.376 1.00 90.06 186 VAL A C 1
ATOM 1554 O O . VAL A 1 186 ? 5.899 30.555 26.687 1.00 90.06 186 VAL A O 1
ATOM 1557 N N . LEU A 1 187 ? 5.582 32.596 27.588 1.00 84.06 187 LEU A N 1
ATOM 1558 C CA . LEU A 1 187 ? 4.248 32.792 27.022 1.00 84.06 187 LEU A CA 1
ATOM 1559 C C . LEU A 1 187 ? 4.281 32.799 25.494 1.00 84.06 187 LEU A C 1
ATOM 1561 O O . LEU A 1 187 ? 3.433 32.162 24.875 1.00 84.06 187 LEU A O 1
ATOM 1565 N N . GLU A 1 188 ? 5.265 33.446 24.876 1.00 84.19 188 GLU A N 1
ATOM 1566 C CA . GLU A 1 188 ? 5.440 33.450 23.423 1.00 84.19 188 GLU A CA 1
ATOM 1567 C C . GLU A 1 188 ? 5.739 32.041 22.892 1.00 84.19 188 GLU A C 1
ATOM 1569 O O . GLU A 1 188 ? 5.103 31.616 21.930 1.00 84.19 188 GLU A O 1
ATOM 1574 N N . SER A 1 189 ? 6.603 31.262 23.554 1.00 78.31 189 SER A N 1
ATOM 1575 C CA . SER A 1 189 ? 6.865 29.856 23.196 1.00 78.31 189 SER A CA 1
ATOM 1576 C C . SER A 1 189 ? 5.600 28.989 23.256 1.00 78.31 189 SER A C 1
ATOM 1578 O O . SER A 1 189 ? 5.332 28.209 22.338 1.00 78.31 189 SER A O 1
ATOM 1580 N N . VAL A 1 190 ? 4.788 29.147 24.305 1.00 74.31 190 VAL A N 1
ATOM 1581 C CA . VAL A 1 190 ? 3.544 28.380 24.501 1.00 74.31 190 VAL A CA 1
ATOM 1582 C C . VAL A 1 190 ? 2.442 28.836 23.536 1.00 74.31 190 VAL A C 1
ATOM 1584 O O . VAL A 1 190 ? 1.698 28.011 23.006 1.00 74.31 190 VAL A O 1
ATOM 1587 N N . THR A 1 191 ? 2.353 30.136 23.252 1.00 72.25 191 THR A N 1
ATOM 1588 C CA . THR A 1 191 ? 1.319 30.717 22.378 1.00 72.25 191 THR A CA 1
ATOM 1589 C C . THR A 1 191 ? 1.620 30.463 20.900 1.00 72.25 191 THR A C 1
ATOM 1591 O O . THR A 1 191 ? 0.721 30.095 20.138 1.00 72.25 191 THR A O 1
ATOM 1594 N N . ASN A 1 192 ? 2.889 30.570 20.490 1.00 67.69 192 ASN A N 1
ATOM 1595 C CA . ASN A 1 192 ? 3.339 30.269 19.126 1.00 67.69 192 ASN A CA 1
ATOM 1596 C C . ASN A 1 192 ? 3.201 28.785 18.779 1.00 67.69 192 ASN A C 1
ATOM 1598 O O . ASN A 1 192 ? 3.052 28.440 17.609 1.00 67.69 192 ASN A O 1
ATOM 1602 N N . GLN A 1 193 ? 3.170 27.907 19.784 1.00 64.06 193 GLN A N 1
ATOM 1603 C CA . GLN A 1 193 ? 2.905 26.487 19.580 1.00 64.06 193 GLN A CA 1
ATOM 1604 C C . GLN A 1 193 ? 1.469 26.177 19.164 1.00 64.06 193 GLN A C 1
ATOM 1606 O O . GLN A 1 193 ? 1.220 25.006 18.891 1.00 64.06 193 GLN A O 1
ATOM 1611 N N . LYS A 1 194 ? 0.557 27.175 19.090 1.00 53.81 194 LYS A N 1
ATOM 1612 C CA . LYS A 1 194 ? -0.848 27.043 18.650 1.00 53.81 194 LYS A CA 1
ATOM 1613 C C . LYS A 1 194 ? -1.343 25.623 18.861 1.00 53.81 194 LYS A C 1
ATOM 1615 O O . LYS A 1 194 ? -1.607 24.861 17.929 1.00 53.81 194 LYS A O 1
ATOM 1620 N N . LEU A 1 195 ? -1.435 25.291 20.141 1.00 50.28 195 LEU A N 1
ATOM 1621 C CA . LEU A 1 195 ? -2.284 24.235 20.622 1.00 50.28 195 LEU A CA 1
ATOM 1622 C C . LEU A 1 195 ? -3.566 24.259 19.775 1.00 50.28 195 LEU A C 1
ATOM 1624 O O . LEU A 1 195 ? -4.357 25.204 19.848 1.00 50.28 195 LEU A O 1
ATOM 1628 N N . LYS A 1 196 ? -3.812 23.195 19.006 1.00 46.81 196 LYS A N 1
ATOM 1629 C CA . LYS A 1 196 ? -5.167 22.790 18.607 1.00 46.81 196 LYS A CA 1
ATOM 1630 C C . LYS A 1 196 ? -5.965 22.370 19.858 1.00 46.81 196 LYS A C 1
ATOM 1632 O O . LYS A 1 196 ? -6.627 21.347 19.873 1.00 46.81 196 LYS A O 1
ATOM 1637 N N . VAL A 1 197 ? -5.894 23.159 20.928 1.00 46.66 197 VAL A N 1
ATOM 1638 C CA . VAL A 1 197 ? -6.680 23.042 22.164 1.00 46.66 197 VAL A CA 1
ATOM 1639 C C . VAL A 1 197 ? -7.825 24.059 22.122 1.00 46.66 197 VAL A C 1
ATOM 1641 O O . VAL A 1 197 ? -8.408 24.447 23.130 1.00 46.66 197 VAL A O 1
ATOM 1644 N N . ASN A 1 198 ? -8.186 24.515 20.923 1.00 41.06 198 ASN A N 1
ATOM 1645 C CA . ASN A 1 198 ? -9.309 25.411 20.739 1.00 41.06 198 ASN A CA 1
ATOM 1646 C C . ASN A 1 198 ? -10.600 24.583 20.716 1.00 41.06 198 ASN A C 1
ATOM 1648 O O . ASN A 1 198 ? -11.041 24.173 19.648 1.00 41.06 198 ASN A O 1
ATOM 1652 N N . GLN A 1 199 ? -11.130 24.285 21.911 1.00 42.44 199 GLN A N 1
ATOM 1653 C CA . GLN A 1 199 ? -12.549 24.448 22.293 1.00 42.44 199 GLN A CA 1
ATOM 1654 C C . GLN A 1 199 ? -12.873 23.847 23.675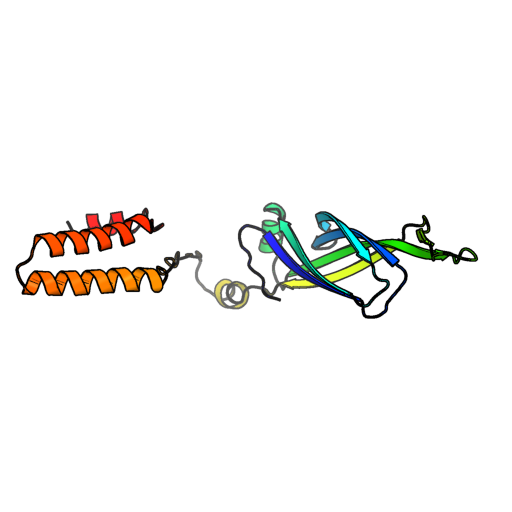 1.00 42.44 199 GLN A C 1
ATOM 1656 O O . GLN A 1 199 ? -13.752 24.365 24.357 1.00 42.44 199 GLN A O 1
ATOM 1661 N N . THR A 1 200 ? -12.138 22.841 24.161 1.00 41.31 200 THR A N 1
ATOM 1662 C CA . THR A 1 200 ? -12.542 22.114 25.385 1.00 41.31 200 THR A CA 1
ATOM 1663 C C . THR A 1 200 ? -12.148 22.811 26.696 1.00 41.31 200 THR A C 1
ATOM 1665 O O . THR A 1 200 ? -12.891 22.749 27.669 1.00 41.31 200 THR A O 1
ATOM 1668 N N . ILE A 1 201 ? -11.029 23.549 26.743 1.00 44.50 201 ILE A N 1
ATOM 1669 C CA . ILE A 1 201 ? -10.570 24.198 27.995 1.00 44.50 201 ILE A CA 1
ATOM 1670 C C . ILE A 1 201 ? -11.330 25.501 28.298 1.00 44.50 201 ILE A C 1
ATOM 1672 O O . ILE A 1 201 ? -11.496 25.862 29.463 1.00 44.50 201 ILE A O 1
ATOM 1676 N N . ARG A 1 202 ? -11.890 26.173 27.281 1.00 37.25 202 ARG A N 1
ATOM 1677 C CA . ARG A 1 202 ? -12.733 27.365 27.498 1.00 37.25 202 ARG A CA 1
ATOM 1678 C C . ARG A 1 202 ? -13.989 27.057 28.323 1.00 37.25 202 ARG A C 1
ATOM 1680 O O . ARG A 1 202 ? -14.431 27.928 29.058 1.00 37.25 202 ARG A O 1
ATOM 1687 N N . HIS A 1 203 ? -14.516 25.833 28.257 1.00 40.44 203 HIS A N 1
ATOM 1688 C CA . HIS A 1 203 ? -15.656 25.424 29.082 1.00 40.44 203 HIS A CA 1
ATOM 1689 C C . HIS A 1 203 ? -15.286 25.140 30.544 1.00 40.44 203 HIS A C 1
ATOM 1691 O O . HIS A 1 203 ? -16.104 25.390 31.421 1.00 40.44 203 HIS A O 1
ATOM 1697 N N . LEU A 1 204 ? -14.062 24.680 30.821 1.00 36.72 204 LEU A N 1
ATOM 1698 C CA . LEU A 1 204 ? -13.621 24.338 32.180 1.00 36.72 204 LEU A CA 1
ATOM 1699 C C . LEU A 1 204 ? -13.234 25.562 33.024 1.00 36.72 204 LEU A C 1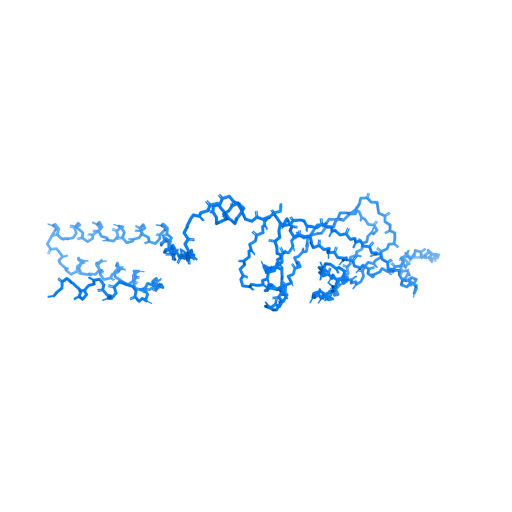
ATOM 1701 O O . LEU A 1 204 ? -13.401 25.540 34.239 1.00 36.72 204 LEU A O 1
ATOM 1705 N N . LEU A 1 205 ? -12.755 26.642 32.399 1.00 36.28 205 LEU A N 1
ATOM 1706 C CA . LEU A 1 205 ? -12.409 27.880 33.115 1.00 36.28 205 LEU A CA 1
ATOM 1707 C C . LEU A 1 205 ? -13.620 28.782 33.402 1.00 36.28 205 LEU A C 1
ATOM 1709 O O . LEU A 1 205 ? -13.568 29.565 34.341 1.00 36.28 205 LEU A O 1
ATOM 1713 N N . ILE A 1 206 ? -14.715 28.649 32.646 1.00 41.31 206 ILE A N 1
ATOM 1714 C CA . ILE A 1 206 ? -15.968 29.388 32.896 1.00 41.31 206 ILE A CA 1
ATOM 1715 C C . ILE A 1 206 ? -16.819 28.705 33.985 1.00 41.31 206 ILE A C 1
ATOM 1717 O O . ILE A 1 206 ? -17.653 29.355 34.593 1.00 41.31 206 ILE A O 1
ATOM 1721 N N . SER A 1 207 ? -16.589 27.423 34.293 1.00 36.88 207 SER A N 1
ATOM 1722 C CA . SER A 1 207 ? -17.269 26.725 35.399 1.00 36.88 207 SER A CA 1
ATOM 1723 C C . SER A 1 207 ? -16.569 26.853 36.760 1.00 36.88 207 SER A C 1
ATOM 1725 O O . SER A 1 207 ? -16.997 26.214 37.718 1.00 36.88 207 SER A O 1
ATOM 1727 N N . MET A 1 208 ? -15.468 27.606 36.846 1.00 40.22 208 MET A N 1
ATOM 1728 C CA . MET A 1 208 ? -14.704 27.827 38.086 1.00 40.22 208 MET A CA 1
ATOM 1729 C C . MET A 1 208 ? -14.546 29.315 38.458 1.00 40.22 208 MET A C 1
ATOM 1731 O O . MET A 1 208 ? -13.782 29.634 39.368 1.00 40.22 208 MET A O 1
ATOM 1735 N N . LEU A 1 209 ? -15.281 30.205 37.787 1.00 39.28 209 LEU A N 1
ATOM 1736 C CA . LEU A 1 209 ? -15.519 31.600 38.179 1.00 39.28 209 LEU A CA 1
ATOM 1737 C C . LEU A 1 209 ? -17.020 31.791 38.403 1.00 39.28 209 LEU A C 1
ATOM 1739 O O . LEU A 1 209 ? -17.368 32.556 39.325 1.00 39.28 209 LEU A O 1
#

Mean predicted aligned error: 14.27 Å

Secondary structure (DSSP, 8-state):
------SSEEEEEEEEEE-S--SEEEEEEEEEEEETTEEEEEEEEEEEEE-SS-EEEEEEEEEE--HHHHHHHHHH-SSPEEEEEEEEEEEEEEEEEE-TTS-EEEEEEEEEEEEEEEEEEEEPPPHIIIIIITT---S-----------PPPHHHHHHHHHHHHHHHHHHHTT-HHHHHHHHHHHHHHHHHT--S-TTHHHHHHHT--

Radius of gyration: 29.55 Å; Cα contacts (8 Å, |Δi|>4): 288; chains: 1; bounding box: 61×57×80 Å

Sequence (209 aa):
MKQYLIKNRISFLLTLDINNAAPLVCYGYEAYLNYHQQEIESFHKLANFDFSSEYNINFISKFKIQNNILKEIESKRDKDIEFALKVDFFLIQKEYVNIQNKNNIDLLKSYPQLISTTLIIKFPQSFWIENIINKSTLHKIALLELPLADYPKLDTLSISIKELREARKYFINGDYDKVVSHCRSVLESVTNQKLKVNQTIRHLLISML

Foldseek 3Di:
DDWDPDAQKTKDWDKDWQPDAAQKWWQWKKKFKDFPNDTQDMDIDGDTDGSNDTDIDIDMDMDRGDPVVVCVCVVPDPWWGKIKIKMKTWMWGWDWDDDPDDDTDIDTDPDIDIDMDIDIDTHGDPPCVVPPVVPDPDPDDDDDDDPPFPDPDVVLVVLLVVLCVVLVVCVVVVNNVSNVVSVVVSVCSVVVVPGPPPDDVVVVVVVVD

Organism: NCBI:txid1257025

pLDDT: mean 80.65, std 16.68, range [33.59, 97.0]

Solvent-accessible surface area (backbone atoms only — not comparable to full-atom values): 12522 Å² tot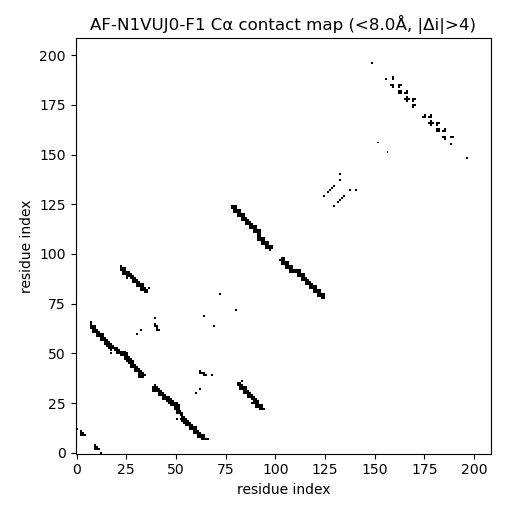al; per-residue (Å²): 139,86,77,68,87,66,82,60,27,52,58,44,83,45,73,50,77,41,88,69,57,40,57,35,34,32,56,25,39,37,41,36,40,24,46,90,89,40,79,73,47,70,53,78,45,81,42,84,45,71,37,58,40,74,41,78,48,78,49,77,47,76,46,69,59,54,70,67,58,52,50,50,49,65,75,67,61,85,60,60,47,61,35,40,40,37,38,39,36,39,30,30,40,52,40,80,48,79,52,93,91,78,65,75,45,82,43,72,48,89,61,77,42,80,50,75,49,75,47,80,44,76,45,73,62,54,65,57,55,70,64,44,58,73,70,45,89,66,92,74,85,80,89,78,84,74,82,73,72,80,71,74,56,68,72,61,54,52,51,38,53,50,33,53,53,52,20,54,54,30,48,79,70,69,39,56,71,56,22,53,52,29,52,48,53,34,51,51,58,61,57,73,58,60,65,91,63,85,65,70,60,68,59,60,62,64,74,74,112